Protein 4ZY9 (pdb70)

Structure (mmCIF, N/CA/C/O backbone):
data_4ZY9
#
_entry.id   4ZY9
#
_cell.length_a   28.233
_cell.length_b   65.329
_cell.length_c   69.887
_cell.angle_alpha   90.00
_cell.angle_beta   97.21
_cell.angle_gamma   90.00
#
_symmetry.space_group_name_H-M   'P 1 21 1'
#
loop_
_entity.id
_entity.type
_entity.pdbx_description
1 polymer Glucanase/chitosanase
2 water water
#
loop_
_atom_site.group_PDB
_atom_site.id
_atom_site.type_symbol
_atom_site.label_atom_id
_atom_site.label_alt_id
_atom_site.label_comp_id
_atom_site.label_asym_id
_atom_site.label_entity_id
_atom_site.label_seq_id
_atom_site.pdbx_PDB_ins_code
_atom_site.Cartn_x
_atom_site.Cartn_y
_atom_site.Cartn_z
_atom_site.occupancy
_atom_site.B_iso_or_equiv
_atom_site.auth_seq_id
_atom_site.auth_comp_id
_atom_site.auth_asym_id
_atom_site.auth_atom_id
_atom_site.pdbx_PDB_model_num
ATOM 1 N N . HIS A 1 5 ? -11.279 33.682 -13.281 1.00 22.48 -2 HIS A N 1
ATOM 2 C CA . HIS A 1 5 ? -11.648 32.457 -12.516 1.00 21.67 -2 HIS A CA 1
ATOM 3 C C . HIS A 1 5 ? -11.277 32.463 -11.021 1.00 18.85 -2 HIS A C 1
ATOM 4 O O . HIS A 1 5 ? -11.550 31.476 -10.303 1.00 20.49 -2 HIS A O 1
ATOM 11 N N . HIS A 1 6 ? -10.536 33.471 -10.606 1.00 18.60 -1 HIS A N 1
ATOM 12 C CA . HIS A 1 6 ? -10.136 33.607 -9.209 1.00 14.58 -1 HIS A CA 1
ATOM 13 C C . HIS A 1 6 ? -9.370 32.352 -8.703 1.00 11.96 -1 HIS A C 1
ATOM 14 O O . HIS A 1 6 ? -9.733 31.708 -7.731 1.00 13.14 -1 HIS A O 1
ATOM 21 N N . HIS A 1 7 ? -8.312 31.999 -9.445 1.00 10.51 0 HIS A N 1
ATOM 22 C CA . HIS A 1 7 ? -7.450 30.889 -9.062 1.00 9.24 0 HIS A CA 1
ATOM 23 C C . HIS A 1 7 ? -6.496 31.305 -7.933 1.00 7.86 0 HIS A C 1
ATOM 24 O O . HIS A 1 7 ? -6.286 32.468 -7.626 1.00 9.79 0 HIS A O 1
ATOM 31 N N . ASN A 1 8 ? -5.848 30.281 -7.392 1.00 7.51 1 ASN A N 1
ATOM 32 C CA . ASN A 1 8 ? -4.772 30.439 -6.364 1.00 6.28 1 ASN A CA 1
ATOM 33 C C . ASN A 1 8 ? -3.550 31.091 -6.952 1.00 6.48 1 ASN A C 1
ATOM 34 O O . ASN A 1 8 ? -2.750 30.442 -7.736 1.00 8.03 1 ASN A O 1
ATOM 39 N N . LEU A 1 9 ? -3.328 32.353 -6.651 1.00 6.14 2 LEU A N 1
ATOM 40 C CA . LEU A 1 9 ? -2.263 33.148 -7.254 1.00 5.91 2 LEU A CA 1
ATOM 41 C C . LEU A 1 9 ? -0.897 32.770 -6.738 1.00 5.21 2 LEU A C 1
ATOM 42 O O . LEU A 1 9 ? 0.143 33.146 -7.312 1.00 6.86 2 LEU A O 1
ATOM 47 N N . ALA A 1 10 ? -0.874 32.017 -5.643 1.00 5.04 3 ALA A N 1
ATOM 48 C CA . ALA A 1 10 ? 0.386 31.682 -4.988 1.00 5.13 3 ALA A CA 1
ATOM 49 C C . ALA A 1 10 ? 0.968 30.348 -5.387 1.00 5.13 3 ALA A C 1
ATOM 50 O O . ALA A 1 10 ? 2.055 29.976 -4.935 1.00 6.29 3 ALA A O 1
ATOM 52 N N . LEU A 1 11 ? 0.211 29.582 -6.204 1.00 6.06 4 LEU A N 1
ATOM 53 C CA . LEU A 1 11 ? 0.691 28.213 -6.527 1.00 6.96 4 LEU A CA 1
ATOM 54 C C . LEU A 1 11 ? 2.034 28.197 -7.221 1.00 6.69 4 LEU A C 1
ATOM 55 O O . LEU A 1 11 ? 2.259 28.862 -8.198 1.00 6.92 4 LEU A O 1
ATOM 60 N N . ASN A 1 12 ? 2.942 27.444 -6.687 1.00 7.52 5 ASN A N 1
ATOM 61 C CA A ASN A 1 12 ? 4.255 27.271 -7.335 0.50 8.64 5 ASN A CA 1
ATOM 62 C CA B ASN A 1 12 ? 4.306 27.231 -7.173 0.50 8.86 5 ASN A CA 1
ATOM 63 C C . ASN A 1 12 ? 5.118 28.514 -7.282 1.00 10.23 5 ASN A C 1
ATOM 64 O O . ASN A 1 12 ? 6.068 28.555 -8.034 1.00 11.96 5 ASN A O 1
ATOM 73 N N . LYS A 1 13 ? 4.766 29.545 -6.488 1.00 8.95 6 LYS A N 1
ATOM 74 C CA A LYS A 1 13 ? 5.516 30.772 -6.428 0.50 9.27 6 LYS A CA 1
ATOM 75 C CA B LYS A 1 13 ? 5.497 30.782 -6.439 0.50 8.97 6 LYS A CA 1
ATOM 76 C C . LYS A 1 13 ? 6.589 30.643 -5.362 1.00 8.93 6 LYS A C 1
ATOM 77 O O . LYS A 1 13 ? 6.556 29.773 -4.512 1.00 10.89 6 LYS A O 1
ATOM 88 N N . THR A 1 14 ? 7.599 31.515 -5.436 1.00 9.12 7 THR A N 1
ATOM 89 C CA . THR A 1 14 ? 8.753 31.423 -4.488 1.00 9.59 7 THR A CA 1
ATOM 90 C C . THR A 1 14 ? 8.322 31.941 -3.104 1.00 7.30 7 THR A C 1
ATOM 91 O O . THR A 1 14 ? 7.722 32.978 -2.974 1.00 7.48 7 THR A O 1
ATOM 95 N N . ALA A 1 15 ? 8.720 31.177 -2.141 1.00 6.75 8 ALA A N 1
ATOM 96 C CA . ALA A 1 15 ? 8.360 31.461 -0.769 1.00 6.17 8 ALA A CA 1
ATOM 97 C C . ALA A 1 15 ? 9.574 31.650 0.137 1.00 5.35 8 ALA A C 1
ATOM 98 O O . ALA A 1 15 ? 10.638 31.015 -0.154 1.00 6.83 8 ALA A O 1
ATOM 100 N N . THR A 1 16 ? 9.440 32.388 1.188 1.00 4.57 9 THR A N 1
ATOM 101 C CA . THR A 1 16 ? 10.487 32.746 2.142 1.00 4.76 9 THR A CA 1
ATOM 102 C C . THR A 1 16 ? 9.956 32.578 3.517 1.00 4.41 9 THR A C 1
ATOM 103 O O . THR A 1 16 ? 8.849 33.129 3.744 1.00 5.04 9 THR A O 1
ATOM 107 N N . ALA A 1 17 ? 10.665 32.048 4.446 1.00 4.08 10 ALA A N 1
ATOM 108 C CA . ALA A 1 17 ? 10.220 31.907 5.842 1.00 4.42 10 ALA A CA 1
ATOM 109 C C . ALA A 1 17 ? 11.216 32.384 6.810 1.00 4.18 10 ALA A C 1
ATOM 110 O O . ALA A 1 17 ? 12.463 32.426 6.482 1.00 6.21 10 ALA A O 1
ATOM 112 N N . SER A 1 18 ? 10.873 32.655 7.992 1.00 4.92 11 SER A N 1
ATOM 113 C CA . SER A 1 18 ? 11.794 33.023 9.016 1.00 5.92 11 SER A CA 1
ATOM 114 C C . SER A 1 18 ? 12.714 31.844 9.387 1.00 6.64 11 SER A C 1
ATOM 115 O O . SER A 1 18 ? 13.906 32.103 9.724 1.00 8.12 11 SER A O 1
ATOM 118 N N . SER A 1 19 ? 12.319 30.617 9.314 1.00 5.88 12 SER A N 1
ATOM 119 C CA . SER A 1 19 ? 13.141 29.456 9.626 1.00 6.06 12 SER A CA 1
ATOM 120 C C . SER A 1 19 ? 12.459 28.246 9.005 1.00 5.68 12 SER A C 1
ATOM 121 O O . SER A 1 19 ? 11.204 28.307 8.665 1.00 5.57 12 SER A O 1
ATOM 124 N N . ILE A 1 20 ? 13.175 27.135 8.942 1.00 6.24 13 ILE A N 1
ATOM 125 C CA . ILE A 1 20 ? 12.609 25.882 8.571 1.00 5.89 13 ILE A CA 1
ATOM 126 C C . ILE A 1 20 ? 13.097 24.830 9.557 1.00 7.33 13 ILE A C 1
ATOM 127 O O . ILE A 1 20 ? 14.207 24.972 10.159 1.00 8.73 13 ILE A O 1
ATOM 132 N N . GLU A 1 21 ? 12.366 23.789 9.754 1.00 7.35 14 GLU A N 1
ATOM 133 C CA . GLU A 1 21 ? 12.706 22.737 10.670 1.00 9.47 14 GLU A CA 1
ATOM 134 C C . GLU A 1 21 ? 13.926 21.991 10.157 1.00 9.64 14 GLU A C 1
ATOM 135 O O . GLU A 1 21 ? 14.779 21.593 11.051 1.00 13.63 14 GLU A O 1
ATOM 141 N N . GLY A 1 22 ? 14.052 21.785 8.877 1.00 9.45 15 GLY A N 1
ATOM 142 C CA . GLY A 1 22 ? 15.152 21.002 8.228 1.00 10.69 15 GLY A CA 1
ATOM 143 C C . GLY A 1 22 ? 14.773 20.831 6.800 1.00 10.54 15 GLY A C 1
ATOM 144 O O . GLY A 1 22 ? 13.676 21.211 6.363 1.00 8.86 15 GLY A O 1
ATOM 145 N N . ALA A 1 23 ? 15.625 20.118 6.068 1.00 9.98 16 ALA A N 1
ATOM 146 C CA . ALA A 1 23 ? 15.322 19.671 4.767 1.00 10.83 16 ALA A CA 1
ATOM 147 C C . ALA A 1 23 ? 14.053 18.882 4.676 1.00 11.01 16 ALA A C 1
ATOM 148 O O . ALA A 1 23 ? 13.815 18.000 5.473 1.00 12.00 16 ALA A O 1
ATOM 150 N N . GLY A 1 24 ? 13.265 19.226 3.715 1.00 10.17 17 GLY A N 1
ATOM 151 C CA . GLY A 1 24 ? 12.032 18.649 3.501 1.00 9.31 17 GLY A CA 1
ATOM 152 C C . GLY A 1 24 ? 10.844 19.494 4.047 1.00 9.54 17 GLY A C 1
ATOM 153 O O . GLY A 1 24 ? 9.669 19.171 3.700 1.00 11.18 17 GLY A O 1
ATOM 154 N N . PHE A 1 25 ? 11.138 20.585 4.719 1.00 8.12 18 PHE A N 1
ATOM 155 C CA . PHE A 1 25 ? 10.114 21.481 5.357 1.00 6.79 18 PHE A CA 1
ATOM 156 C C . PHE A 1 25 ? 10.296 22.886 4.900 1.00 6.19 18 PHE A C 1
ATOM 157 O O . PHE A 1 25 ? 9.921 23.837 5.616 1.00 6.07 18 PHE A O 1
ATOM 165 N N . GLU A 1 26 ? 10.823 23.040 3.707 1.00 5.93 19 GLU A N 1
ATOM 166 C CA . GLU A 1 26 ? 11.081 24.348 3.117 1.00 6.32 19 GLU A CA 1
ATOM 167 C C . GLU A 1 26 ? 9.777 25.165 2.963 1.00 5.36 19 GLU A C 1
ATOM 168 O O . GLU A 1 26 ? 8.665 24.613 2.827 1.00 5.26 19 GLU A O 1
ATOM 174 N N . ALA A 1 27 ? 9.938 26.459 2.956 1.00 5.23 20 ALA A N 1
ATOM 175 C CA . ALA A 1 27 ? 8.776 27.378 2.780 1.00 6.06 20 ALA A CA 1
ATOM 176 C C . ALA A 1 27 ? 8.001 27.041 1.522 1.00 5.84 20 ALA A C 1
ATOM 177 O O . ALA A 1 27 ? 6.764 27.085 1.543 1.00 5.66 20 ALA A O 1
ATOM 179 N N . SER A 1 28 ? 8.694 26.664 0.462 1.00 6.14 21 SER A N 1
ATOM 180 C CA . SER A 1 28 ? 8.052 26.293 -0.790 1.00 7.15 21 SER A CA 1
ATOM 181 C C . SER A 1 28 ? 6.980 25.238 -0.647 1.00 5.95 21 SER A C 1
ATOM 182 O O . SER A 1 28 ? 6.099 25.147 -1.475 1.00 6.47 21 SER A O 1
ATOM 185 N N . ARG A 1 29 ? 7.104 24.352 0.298 1.00 5.58 22 ARG A N 1
ATOM 186 C CA . ARG A 1 29 ? 6.177 23.249 0.413 1.00 5.91 22 ARG A CA 1
ATOM 187 C C . ARG A 1 29 ? 4.803 23.661 0.769 1.00 5.51 22 ARG A C 1
ATOM 188 O O . ARG A 1 29 ? 3.836 22.926 0.515 1.00 6.53 22 ARG A O 1
ATOM 196 N N . ALA A 1 30 ? 4.617 24.863 1.348 1.00 5.02 23 ALA A N 1
ATOM 197 C CA . ALA A 1 30 ? 3.223 25.369 1.578 1.00 5.13 23 ALA A CA 1
ATOM 198 C C . ALA A 1 30 ? 2.582 25.810 0.300 1.00 4.79 23 ALA A C 1
ATOM 199 O O . ALA A 1 30 ? 1.338 26.012 0.270 1.00 6.30 23 ALA A O 1
ATOM 201 N N . PHE A 1 31 ? 3.299 25.960 -0.818 1.00 5.20 24 PHE A N 1
ATOM 202 C CA . PHE A 1 31 ? 2.806 26.550 -2.065 1.00 5.56 24 PHE A CA 1
ATOM 203 C C . PHE A 1 31 ? 2.736 25.621 -3.183 1.00 5.87 24 PHE A C 1
ATOM 204 O O . PHE A 1 31 ? 2.595 26.040 -4.342 1.00 7.85 24 PHE A O 1
ATOM 212 N N . ASP A 1 32 ? 2.883 24.339 -2.931 1.00 6.44 25 ASP A N 1
ATOM 213 C CA . ASP A 1 32 ? 2.966 23.344 -4.009 1.00 7.37 25 ASP A CA 1
ATOM 214 C C . ASP A 1 32 ? 1.648 22.704 -4.395 1.00 7.10 25 ASP A C 1
ATOM 215 O O . ASP A 1 32 ? 1.622 21.842 -5.239 1.00 8.06 25 ASP A O 1
ATOM 220 N N . GLY A 1 33 ? 0.560 23.134 -3.822 1.00 6.92 26 GLY A N 1
ATOM 221 C CA . GLY A 1 33 ? -0.700 22.644 -4.229 1.00 7.36 26 GLY A CA 1
ATOM 222 C C . GLY A 1 33 ? -1.032 21.298 -3.623 1.00 7.53 26 GLY A C 1
ATOM 223 O O . GLY A 1 33 ? -2.099 20.743 -3.999 1.00 9.50 26 GLY A O 1
ATOM 224 N N . SER A 1 34 ? -0.291 20.806 -2.624 1.00 6.79 27 SER A N 1
ATOM 225 C CA . SER A 1 34 ? -0.550 19.459 -1.989 1.00 7.19 27 SER A CA 1
ATOM 226 C C . SER A 1 34 ? -0.555 19.493 -0.558 1.00 5.96 27 SER A C 1
ATOM 227 O O . SER A 1 34 ? 0.320 20.168 0.095 1.00 5.98 27 SER A O 1
ATOM 230 N N . SER A 1 35 ? -1.444 18.722 0.078 1.00 6.21 28 SER A N 1
ATOM 231 C CA . SER A 1 35 ? -1.431 18.572 1.497 1.00 6.08 28 SER A CA 1
ATOM 232 C C . SER A 1 35 ? -0.566 17.394 1.959 1.00 5.27 28 SER A C 1
ATOM 233 O O . SER A 1 35 ? -0.608 17.039 3.099 1.00 6.37 28 SER A O 1
ATOM 236 N N . THR A 1 36 ? 0.297 16.848 1.054 1.00 4.96 29 THR A N 1
ATOM 237 C CA . THR A 1 36 ? 1.217 15.809 1.417 1.00 5.61 29 THR A CA 1
ATOM 238 C C . THR A 1 36 ? 2.564 16.314 1.801 1.00 5.51 29 THR A C 1
ATOM 239 O O . THR A 1 36 ? 3.466 15.519 2.222 1.00 6.43 29 THR A O 1
ATOM 243 N N . THR A 1 37 ? 2.774 17.629 1.779 1.00 5.13 30 THR A N 1
ATOM 244 C CA . THR A 1 37 ? 4.056 18.295 2.062 1.00 4.55 30 THR A CA 1
ATOM 245 C C . THR A 1 37 ? 3.698 19.567 2.849 1.00 4.65 30 THR A C 1
ATOM 246 O O . THR A 1 37 ? 2.575 20.098 2.733 1.00 4.88 30 THR A O 1
ATOM 250 N N . ARG A 1 38 ? 4.609 20.009 3.683 1.00 4.53 31 ARG A N 1
ATOM 251 C CA . ARG A 1 38 ? 4.366 21.241 4.479 1.00 4.85 31 ARG A CA 1
ATOM 252 C C . ARG A 1 38 ? 5.649 21.990 4.745 1.00 4.72 31 ARG A C 1
ATOM 253 O O . ARG A 1 38 ? 6.734 21.384 4.840 1.00 5.21 31 ARG A O 1
ATOM 261 N N . TRP A 1 39 ? 5.511 23.311 4.844 1.00 3.97 32 TRP A N 1
ATOM 262 C CA . TRP A 1 39 ? 6.506 24.101 5.568 1.00 4.26 32 TRP A CA 1
ATOM 263 C C . TRP A 1 39 ? 6.366 23.795 7.039 1.00 4.14 32 TRP A C 1
ATOM 264 O O . TRP A 1 39 ? 5.240 23.706 7.563 1.00 3.86 32 TRP A O 1
ATOM 275 N N . ALA A 1 40 ? 7.485 23.732 7.738 1.00 4.07 33 ALA A N 1
ATOM 276 C CA . ALA A 1 40 ? 7.466 23.715 9.234 1.00 3.99 33 ALA A CA 1
ATOM 277 C C . ALA A 1 40 ? 8.632 24.611 9.652 1.00 4.71 33 ALA A C 1
ATOM 278 O O . ALA A 1 40 ? 9.761 24.460 9.096 1.00 5.63 33 ALA A O 1
ATOM 280 N N . SER A 1 41 ? 8.410 25.471 10.601 1.00 4.77 34 SER A N 1
ATOM 281 C CA . SER A 1 41 ? 9.461 26.377 11.108 1.00 5.30 34 SER A CA 1
ATOM 282 C C . SER A 1 41 ? 10.325 25.634 12.106 1.00 6.01 34 SER A C 1
ATOM 283 O O . SER A 1 41 ? 10.029 24.528 12.565 1.00 6.58 34 SER A O 1
ATOM 286 N N . ALA A 1 42 ? 11.390 26.327 12.562 1.00 6.65 35 ALA A N 1
ATOM 287 C CA . ALA A 1 42 ? 12.032 25.867 13.769 1.00 6.99 35 ALA A CA 1
ATOM 288 C C . ALA A 1 42 ? 11.088 25.813 14.896 1.00 7.42 35 ALA A C 1
ATOM 289 O O . ALA A 1 42 ? 10.141 26.611 14.927 1.00 7.16 35 ALA A O 1
ATOM 291 N N . GLU A 1 43 ? 11.294 24.946 15.872 1.00 8.50 36 GLU A N 1
ATOM 292 C CA A GLU A 1 43 ? 10.389 24.783 16.949 0.60 8.73 36 GLU A CA 1
ATOM 293 C CA B GLU A 1 43 ? 10.398 24.798 16.980 0.40 9.23 36 GLU A CA 1
ATOM 294 C C . GLU A 1 43 ? 10.807 25.582 18.191 1.00 9.25 36 GLU A C 1
ATOM 295 O O . GLU A 1 43 ? 12.029 25.835 18.421 1.00 10.95 36 GLU A O 1
ATOM 306 N N . GLY A 1 44 ? 9.859 25.876 19.029 1.00 8.73 37 GLY A N 1
ATOM 307 C CA . GLY A 1 44 ? 10.148 26.485 20.328 1.00 10.41 37 GLY A CA 1
ATOM 308 C C . GLY A 1 44 ? 10.375 27.979 20.376 1.00 8.88 37 GLY A C 1
ATOM 309 O O . GLY A 1 44 ? 10.756 28.499 21.443 1.00 10.49 37 GLY A O 1
ATOM 310 N N . VAL A 1 45 ? 10.159 28.716 19.310 1.00 7.93 38 VAL A N 1
ATOM 311 C CA . VAL A 1 45 ? 10.562 30.076 19.214 1.00 8.26 38 VAL A CA 1
ATOM 312 C C . VAL A 1 45 ? 9.538 30.893 18.479 1.00 7.44 38 VAL A C 1
ATOM 313 O O . VAL A 1 45 ? 9.081 30.560 17.354 1.00 6.82 38 VAL A O 1
ATOM 317 N N . ASP A 1 46 ? 9.099 31.984 19.124 1.00 6.79 39 ASP A N 1
ATOM 318 C CA . ASP A 1 46 ? 8.180 32.960 18.548 1.00 7.31 39 ASP A CA 1
ATOM 319 C C . ASP A 1 46 ? 8.892 34.229 18.236 1.00 7.48 39 ASP A C 1
ATOM 320 O O . ASP A 1 46 ? 9.841 34.597 19.032 1.00 8.98 39 ASP A O 1
ATOM 325 N N . PRO A 1 47 ? 8.570 34.985 17.230 1.00 6.49 40 PRO A N 1
ATOM 326 C CA . PRO A 1 47 ? 7.562 34.653 16.205 1.00 5.83 40 PRO A CA 1
ATOM 327 C C . PRO A 1 47 ? 8.153 33.816 15.112 1.00 5.67 40 PRO A C 1
ATOM 328 O O . PRO A 1 47 ? 9.358 33.544 15.052 1.00 6.35 40 PRO A O 1
ATOM 332 N N . GLN A 1 48 ? 7.339 33.353 14.192 1.00 5.30 41 GLN A N 1
ATOM 333 C CA . GLN A 1 48 ? 7.740 32.794 12.917 1.00 4.82 41 GLN A CA 1
ATOM 334 C C . GLN A 1 48 ? 6.893 33.314 11.823 1.00 4.34 41 GLN A C 1
ATOM 335 O O . GLN A 1 48 ? 5.763 33.757 12.073 1.00 5.90 41 GLN A O 1
ATOM 341 N N . TRP A 1 49 ? 7.298 33.271 10.613 1.00 3.94 42 TRP A N 1
ATOM 342 C CA . TRP A 1 49 ? 6.540 33.848 9.443 1.00 3.98 42 TRP A CA 1
ATOM 343 C C . TRP A 1 49 ? 6.875 33.153 8.191 1.00 3.61 42 TRP A C 1
ATOM 344 O O . TRP A 1 49 ? 7.986 32.553 8.059 1.00 4.19 42 TRP A O 1
ATOM 355 N N . ILE A 1 50 ? 6.004 33.277 7.196 1.00 3.70 43 ILE A N 1
ATOM 356 C CA . ILE A 1 50 ? 6.234 32.798 5.882 1.00 3.37 43 ILE A CA 1
ATOM 357 C C . ILE A 1 50 ? 5.570 33.726 4.922 1.00 3.80 43 ILE A C 1
ATOM 358 O O . ILE A 1 50 ? 4.406 34.136 5.183 1.00 4.07 43 ILE A O 1
ATOM 363 N N . TYR A 1 51 ? 6.187 34.086 3.823 1.00 4.08 44 TYR A N 1
ATOM 364 C CA . TYR A 1 51 ? 5.555 34.866 2.802 1.00 4.08 44 TYR A CA 1
ATOM 365 C C . TYR A 1 51 ? 5.793 34.284 1.445 1.00 3.78 44 TYR A C 1
ATOM 366 O O . TYR A 1 51 ? 6.742 33.473 1.222 1.00 5.16 44 TYR A O 1
ATOM 375 N N . VAL A 1 52 ? 4.946 34.626 0.486 1.00 4.51 45 VAL A N 1
ATOM 376 C CA . VAL A 1 52 ? 5.026 34.275 -0.929 1.00 4.57 45 VAL A CA 1
ATOM 377 C C . VAL A 1 52 ? 5.206 35.504 -1.752 1.00 4.53 45 VAL A C 1
ATOM 378 O O . VAL A 1 52 ? 4.609 36.525 -1.498 1.00 4.84 45 VAL A O 1
ATOM 382 N N . ASN A 1 53 ? 6.059 35.376 -2.815 1.00 4.76 46 ASN A N 1
ATOM 383 C CA . ASN A 1 53 ? 6.244 36.386 -3.854 1.00 4.75 46 ASN A CA 1
ATOM 384 C C . ASN A 1 53 ? 5.348 36.017 -4.978 1.00 6.10 46 ASN A C 1
ATOM 385 O O . ASN A 1 53 ? 5.615 34.990 -5.670 1.00 6.42 46 ASN A O 1
ATOM 390 N N . LEU A 1 54 ? 4.292 36.735 -5.199 1.00 5.97 47 LEU A N 1
ATOM 391 C CA . LEU A 1 54 ? 3.386 36.458 -6.304 1.00 6.58 47 LEU A CA 1
ATOM 392 C C . LEU A 1 54 ? 3.949 36.695 -7.705 1.00 7.63 47 LEU A C 1
ATOM 393 O O . LEU A 1 54 ? 3.313 36.327 -8.710 1.00 8.78 47 LEU A O 1
ATOM 398 N N . GLY A 1 55 ? 5.130 37.275 -7.764 1.00 7.52 48 GLY A N 1
ATOM 399 C CA . GLY A 1 55 ? 5.859 37.440 -9.057 1.00 9.02 48 GLY A CA 1
ATOM 400 C C . GLY A 1 55 ? 5.725 38.856 -9.574 1.00 11.93 48 GLY A C 1
ATOM 401 O O . GLY A 1 55 ? 6.577 39.342 -10.308 1.00 13.82 48 GLY A O 1
ATOM 402 N N . SER A 1 56 ? 4.666 39.531 -9.222 1.00 10.41 49 SER A N 1
ATOM 403 C CA . SER A 1 56 ? 4.250 40.853 -9.734 1.00 10.61 49 SER A CA 1
ATOM 404 C C . SER A 1 56 ? 3.202 41.373 -8.796 1.00 10.30 49 SER A C 1
ATOM 405 O O . SER A 1 56 ? 2.697 40.557 -7.940 1.00 10.14 49 SER A O 1
ATOM 408 N N . SER A 1 57 ? 2.884 42.632 -8.915 1.00 8.84 50 SER A N 1
ATOM 409 C CA . SER A 1 57 ? 1.748 43.182 -8.163 1.00 9.37 50 SER A CA 1
ATOM 410 C C . SER A 1 57 ? 0.421 42.569 -8.593 1.00 9.85 50 SER A C 1
ATOM 411 O O . SER A 1 57 ? 0.080 42.653 -9.793 1.00 11.25 50 SER A O 1
ATOM 414 N N . GLN A 1 58 ? -0.408 42.076 -7.658 1.00 7.97 51 GLN A N 1
ATOM 415 C CA A GLN A 1 58 ? -1.661 41.378 -7.964 0.38 8.02 51 GLN A CA 1
ATOM 416 C CA C GLN A 1 58 ? -1.670 41.487 -8.029 0.62 9.24 51 GLN A CA 1
ATOM 417 C C . GLN A 1 58 ? -2.749 41.937 -7.067 1.00 7.61 51 GLN A C 1
ATOM 418 O O . GLN A 1 58 ? -2.455 42.283 -5.963 1.00 6.65 51 GLN A O 1
ATOM 429 N N . THR A 1 59 ? -4.022 41.893 -7.511 1.00 7.60 52 THR A N 1
ATOM 430 C CA . THR A 1 59 ? -5.105 42.124 -6.658 1.00 8.04 52 THR A CA 1
ATOM 431 C C . THR A 1 59 ? -5.288 40.910 -5.757 1.00 7.03 52 THR A C 1
ATOM 432 O O . THR A 1 59 ? -5.394 39.805 -6.309 1.00 8.33 52 THR A O 1
ATOM 436 N N . VAL A 1 60 ? -5.403 41.109 -4.504 1.00 6.26 53 VAL A N 1
ATOM 437 C CA A VAL A 1 60 ? -5.629 40.039 -3.568 0.70 6.27 53 VAL A CA 1
ATOM 438 C CA B VAL A 1 60 ? -5.500 40.087 -3.457 0.30 5.77 53 VAL A CA 1
ATOM 439 C C . VAL A 1 60 ? -6.707 40.421 -2.576 1.00 5.71 53 VAL A C 1
ATOM 440 O O . VAL A 1 60 ? -6.801 41.599 -2.077 1.00 7.15 53 VAL A O 1
ATOM 447 N N . ASN A 1 61 ? -7.618 39.459 -2.250 1.00 5.65 54 ASN A N 1
ATOM 448 C CA . ASN A 1 61 ? -8.639 39.682 -1.273 1.00 6.12 54 ASN A CA 1
ATOM 449 C C . ASN A 1 61 ? -8.879 38.528 -0.356 1.00 5.24 54 ASN A C 1
ATOM 450 O O . ASN A 1 61 ? -9.808 38.559 0.470 1.00 6.35 54 ASN A O 1
ATOM 455 N N . ARG A 1 62 ? -8.114 37.412 -0.458 1.00 5.14 55 ARG A N 1
ATOM 456 C CA . ARG A 1 62 ? -8.444 36.222 0.323 1.00 4.68 55 ARG A CA 1
ATOM 457 C C . ARG A 1 62 ? -7.186 35.368 0.529 1.00 4.61 55 ARG A C 1
ATOM 458 O O . ARG A 1 62 ? -6.384 35.242 -0.416 1.00 4.40 55 ARG A O 1
ATOM 466 N N . VAL A 1 63 ? -7.059 34.794 1.702 1.00 4.53 56 VAL A N 1
ATOM 467 C CA A VAL A 1 63 ? -5.992 33.831 1.972 0.80 5.31 56 VAL A CA 1
ATOM 468 C CA B VAL A 1 63 ? -6.006 33.839 1.899 0.20 4.89 56 VAL A CA 1
ATOM 469 C C . VAL A 1 63 ? -6.602 32.637 2.630 1.00 5.20 56 VAL A C 1
ATOM 470 O O . VAL A 1 63 ? -7.459 32.753 3.552 1.00 6.16 56 VAL A O 1
ATOM 477 N N . LYS A 1 64 ? -6.232 31.441 2.161 1.00 4.79 57 LYS A N 1
ATOM 478 C CA . LYS A 1 64 ? -6.619 30.181 2.817 1.00 5.02 57 LYS A CA 1
ATOM 479 C C . LYS A 1 64 ? -5.392 29.476 3.362 1.00 4.77 57 LYS A C 1
ATOM 480 O O . LYS A 1 64 ? -4.381 29.248 2.631 1.00 6.64 57 LYS A O 1
ATOM 486 N N . LEU A 1 65 ? -5.422 29.120 4.610 1.00 4.88 58 LEU A N 1
ATOM 487 C CA . LEU A 1 65 ? -4.371 28.368 5.324 1.00 5.13 58 LEU A CA 1
ATOM 488 C C . LEU A 1 65 ? -4.832 26.980 5.685 1.00 4.89 58 LEU A C 1
ATOM 489 O O . LEU A 1 65 ? -5.960 26.850 6.301 1.00 7.16 58 LEU A O 1
ATOM 494 N N . ASN A 1 66 ? -4.094 25.954 5.368 1.00 5.60 59 ASN A N 1
ATOM 495 C CA A ASN A 1 66 ? -4.364 24.611 5.836 0.50 4.95 59 ASN A CA 1
ATOM 496 C CA B ASN A 1 66 ? -4.360 24.615 5.797 0.50 5.57 59 ASN A CA 1
ATOM 497 C C . ASN A 1 66 ? -3.271 24.208 6.787 1.00 4.97 59 ASN A C 1
ATOM 498 O O . ASN A 1 66 ? -2.144 23.875 6.361 1.00 4.81 59 ASN A O 1
ATOM 507 N N . TRP A 1 67 ? -3.526 24.380 8.065 1.00 5.18 60 TRP A N 1
ATOM 508 C CA . TRP A 1 67 ? -2.561 24.089 9.109 1.00 5.39 60 TRP A CA 1
ATOM 509 C C . TRP A 1 67 ? -2.279 22.686 9.385 1.00 5.37 60 TRP A C 1
ATOM 510 O O . TRP A 1 67 ? -3.232 21.857 9.383 1.00 6.62 60 TRP A O 1
ATOM 521 N N . GLU 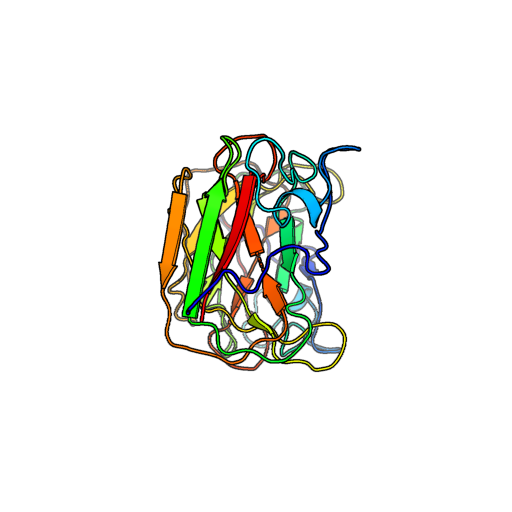A 1 68 ? -1.036 22.337 9.688 1.00 5.56 61 GLU A N 1
ATOM 522 C CA . GLU A 1 68 ? -0.754 21.113 10.343 1.00 5.64 61 GLU A CA 1
ATOM 523 C C . GLU A 1 68 ? -1.094 21.276 11.865 1.00 5.95 61 GLU A C 1
ATOM 524 O O . GLU A 1 68 ? -1.481 22.314 12.294 1.00 5.49 61 GLU A O 1
ATOM 530 N N . ALA A 1 69 ? -0.875 20.193 12.620 1.00 6.38 62 ALA A N 1
ATOM 531 C CA . ALA A 1 69 ? -1.200 20.239 14.048 1.00 6.17 62 ALA A CA 1
ATOM 532 C C . ALA A 1 69 ? -0.567 21.455 14.685 1.00 6.40 62 ALA A C 1
ATOM 533 O O . ALA A 1 69 ? -1.070 21.986 15.666 1.00 6.49 62 ALA A O 1
ATOM 535 N N . ALA A 1 70 ? 0.637 21.828 14.269 1.00 5.46 63 ALA A N 1
ATOM 536 C CA . ALA A 1 70 ? 1.380 22.924 14.886 1.00 5.72 63 ALA A CA 1
ATOM 537 C C . ALA A 1 70 ? 0.882 24.255 14.350 1.00 5.04 63 ALA A C 1
ATOM 538 O O . ALA A 1 70 ? 1.561 24.906 13.432 1.00 5.52 63 ALA A O 1
ATOM 540 N N . TYR A 1 71 ? -0.308 24.657 14.770 1.00 6.00 64 TYR A N 1
ATOM 541 C CA . TYR A 1 71 ? -0.918 25.865 14.259 1.00 5.90 64 TYR A CA 1
ATOM 542 C C . TYR A 1 71 ? -0.585 27.142 15.083 1.00 5.33 64 TYR A C 1
ATOM 543 O O . TYR A 1 71 ? -0.115 27.029 16.233 1.00 6.02 64 TYR A O 1
ATOM 552 N N . ALA A 1 72 ? -0.891 28.319 14.511 1.00 4.38 65 ALA A N 1
ATOM 553 C CA . ALA A 1 72 ? -0.718 29.562 15.253 1.00 5.08 65 ALA A CA 1
ATOM 554 C C . ALA A 1 72 ? -2.044 29.961 15.845 1.00 5.45 65 ALA A C 1
ATOM 555 O O . ALA A 1 72 ? -3.053 29.961 15.132 1.00 5.94 65 ALA A O 1
ATOM 557 N N . SER A 1 73 ? -2.095 30.236 17.147 1.00 5.50 66 SER A N 1
ATOM 558 C CA . SER A 1 73 ? -3.261 30.812 17.750 1.00 6.75 66 SER A CA 1
ATOM 559 C C . SER A 1 73 ? -3.263 32.329 17.683 1.00 6.05 66 SER A C 1
ATOM 560 O O . SER A 1 73 ? -4.362 32.892 17.703 1.00 7.49 66 SER A O 1
ATOM 563 N N . SER A 1 74 ? -2.082 32.974 17.612 1.00 5.06 67 SER A N 1
ATOM 564 C CA . SER A 1 74 ? -2.042 34.357 17.297 1.00 5.36 67 SER A CA 1
ATOM 565 C C . SER A 1 74 ? -1.306 34.544 16.009 1.00 4.86 67 SER A C 1
ATOM 566 O O . SER A 1 74 ? -0.128 34.097 16.007 1.00 4.98 67 SER A O 1
ATOM 569 N N . TYR A 1 75 ? -1.878 35.142 15.017 1.00 4.39 68 TYR A N 1
ATOM 570 C CA . TYR A 1 75 ? -1.164 35.484 13.747 1.00 4.38 68 TYR A CA 1
ATOM 571 C C . TYR A 1 75 ? -1.839 36.573 13.089 1.00 4.00 68 TYR A C 1
ATOM 572 O O . TYR A 1 75 ? -3.044 36.915 13.379 1.00 4.93 68 TYR A O 1
ATOM 581 N N . THR A 1 76 ? -1.141 37.184 12.155 1.00 4.25 69 THR A N 1
ATOM 582 C CA A THR A 1 76 ? -1.707 38.149 11.213 0.80 4.34 69 THR A CA 1
ATOM 583 C CA B THR A 1 76 ? -1.688 38.178 11.268 0.20 4.36 69 THR A CA 1
ATOM 584 C C . THR A 1 76 ? -1.482 37.688 9.805 1.00 4.03 69 THR A C 1
ATOM 585 O O . THR A 1 76 ? -0.541 36.876 9.517 1.00 4.48 69 THR A O 1
ATOM 592 N N . ILE A 1 77 ? -2.293 38.189 8.927 1.00 4.11 70 ILE A N 1
ATOM 593 C CA A ILE A 1 77 ? -2.067 38.161 7.474 0.80 4.73 70 ILE A CA 1
ATOM 594 C CA B ILE A 1 77 ? -2.048 38.123 7.491 0.20 4.38 70 ILE A CA 1
ATOM 595 C C . ILE A 1 77 ? -1.666 39.533 7.055 1.00 4.35 70 ILE A C 1
ATOM 596 O O . ILE A 1 77 ? -2.370 40.509 7.406 1.00 5.36 70 ILE A O 1
ATOM 605 N N . GLN A 1 78 ? -0.576 39.658 6.329 1.00 4.26 71 GLN A N 1
ATOM 606 C CA . GLN A 1 78 ? -0.043 40.967 5.927 1.00 4.55 71 GLN A CA 1
ATOM 607 C C . GLN A 1 78 ? 0.279 40.996 4.483 1.00 4.78 71 GLN A C 1
ATOM 608 O O . GLN A 1 78 ? 0.580 39.938 3.873 1.00 5.41 71 GLN A O 1
ATOM 614 N N . VAL A 1 79 ? 0.233 42.160 3.845 1.00 4.26 72 VAL A N 1
ATOM 615 C CA . VAL A 1 79 ? 0.540 42.302 2.439 1.00 4.52 72 VAL A CA 1
ATOM 616 C C . VAL A 1 79 ? 1.574 43.418 2.284 1.00 4.18 72 VAL A C 1
ATOM 617 O O . VAL A 1 79 ? 1.554 44.411 3.020 1.00 4.99 72 VAL A O 1
ATOM 621 N N . SER A 1 80 ? 2.307 43.288 1.199 1.00 4.62 73 SER A N 1
ATOM 622 C CA A SER A 1 80 ? 3.283 44.344 0.796 0.70 4.78 73 SER A CA 1
ATOM 623 C CA B SER A 1 80 ? 3.336 44.283 0.727 0.30 5.18 73 SER A CA 1
ATOM 624 C C . SER A 1 80 ? 3.265 44.477 -0.729 1.00 4.66 73 SER A C 1
ATOM 625 O O . SER A 1 80 ? 3.225 43.485 -1.453 1.00 5.41 73 SER A O 1
ATOM 630 N N . ASN A 1 81 ? 3.286 45.765 -1.199 1.00 4.46 74 ASN A N 1
ATOM 631 C CA . ASN A 1 81 ? 3.466 46.044 -2.588 1.00 5.06 74 ASN A CA 1
ATOM 632 C C . ASN A 1 81 ? 4.836 46.696 -2.837 1.00 5.33 74 ASN A C 1
ATOM 633 O O . ASN A 1 81 ? 5.017 47.341 -3.896 1.00 6.53 74 ASN A O 1
ATOM 638 N N . ASP A 1 82 ? 5.824 46.427 -2.004 1.00 6.06 75 ASP A N 1
ATOM 639 C CA . ASP A 1 82 ? 7.216 46.782 -2.348 1.00 6.75 75 ASP A CA 1
ATOM 640 C C . ASP A 1 82 ? 7.623 45.915 -3.530 1.00 7.72 75 ASP A C 1
ATOM 641 O O . ASP A 1 82 ? 7.168 44.830 -3.765 1.00 8.09 75 ASP A O 1
ATOM 646 N N . SER A 1 83 ? 8.539 46.474 -4.347 1.00 8.06 76 SER A N 1
ATOM 647 C CA . SER A 1 83 ? 9.071 45.701 -5.456 1.00 11.19 76 SER A CA 1
ATOM 648 C C . SER A 1 83 ? 10.240 44.769 -5.072 1.00 10.99 76 SER A C 1
ATOM 649 O O . SER A 1 83 ? 10.320 43.626 -5.566 1.00 13.27 76 SER A O 1
ATOM 652 N N . GLY A 1 84 ? 11.123 45.275 -4.214 1.00 9.44 77 GLY A N 1
ATOM 653 C CA . GLY A 1 84 ? 12.204 44.494 -3.715 1.00 9.31 77 GLY A CA 1
ATOM 654 C C . GLY A 1 84 ? 11.902 43.685 -2.488 1.00 8.42 77 GLY A C 1
ATOM 655 O O . GLY A 1 84 ? 10.747 43.281 -2.303 1.00 9.65 77 GLY A O 1
ATOM 656 N N . THR A 1 85 ? 12.850 43.370 -1.649 1.00 8.60 78 THR A N 1
ATOM 657 C CA . THR A 1 85 ? 12.592 42.604 -0.430 1.00 8.57 78 THR A CA 1
ATOM 658 C C . THR A 1 85 ? 11.528 43.339 0.391 1.00 8.76 78 THR A C 1
ATOM 659 O O . THR A 1 85 ? 11.683 44.511 0.655 1.00 8.67 78 THR A O 1
ATOM 663 N N . PRO A 1 86 ? 10.463 42.670 0.832 1.00 7.29 79 PRO A N 1
ATOM 664 C CA . PRO A 1 86 ? 9.401 43.464 1.473 1.00 6.96 79 PRO A CA 1
ATOM 665 C C . PRO A 1 86 ? 9.714 43.868 2.869 1.00 8.10 79 PRO A C 1
ATOM 666 O O . PRO A 1 86 ? 10.098 43.027 3.692 1.00 11.50 79 PRO A O 1
ATOM 670 N N . THR A 1 87 ? 9.561 45.153 3.134 1.00 8.37 80 THR A N 1
ATOM 671 C CA . THR A 1 87 ? 9.766 45.742 4.443 1.00 9.92 80 THR A CA 1
ATOM 672 C C . THR A 1 87 ? 8.526 46.568 4.915 1.00 8.39 80 THR A C 1
ATOM 673 O O . THR A 1 87 ? 8.371 46.791 6.156 1.00 10.87 80 THR A O 1
ATOM 677 N N . ASN A 1 88 ? 7.698 47.004 3.976 1.00 8.71 81 ASN A N 1
ATOM 678 C CA . ASN A 1 88 ? 6.511 47.781 4.315 1.00 8.76 81 ASN A CA 1
ATOM 679 C C . ASN A 1 88 ? 5.311 46.824 4.155 1.00 7.93 81 ASN A C 1
ATOM 680 O O . ASN A 1 88 ? 4.967 46.427 3.051 1.00 8.86 81 ASN A O 1
ATOM 685 N N . TRP A 1 89 ? 4.730 46.516 5.301 1.00 8.38 82 TRP A N 1
ATOM 686 C CA . TRP A 1 89 ? 3.668 45.499 5.472 1.00 6.63 82 TRP A CA 1
ATOM 687 C C . TRP A 1 89 ? 2.431 46.188 6.036 1.00 7.08 82 TRP A C 1
ATOM 688 O O . TRP A 1 89 ? 2.537 47.041 6.939 1.00 9.23 82 TRP A O 1
ATOM 699 N N . THR A 1 90 ? 1.255 45.862 5.498 1.00 6.07 83 THR A N 1
ATOM 700 C CA . THR A 1 90 ? -0.031 46.244 6.065 1.00 7.07 83 THR A CA 1
ATOM 701 C C . THR A 1 90 ? -0.748 44.995 6.511 1.00 6.13 83 THR A C 1
ATOM 702 O O . THR A 1 90 ? -0.923 44.021 5.726 1.00 5.81 83 THR A O 1
ATOM 706 N N . THR A 1 91 ? -1.170 44.968 7.778 1.00 5.80 84 THR A N 1
ATOM 707 C CA . THR A 1 91 ? -1.999 43.910 8.281 1.00 6.33 84 THR A CA 1
ATOM 708 C C . THR A 1 91 ? -3.393 43.955 7.783 1.00 5.76 84 THR A C 1
ATOM 709 O O . THR A 1 91 ? -3.996 45.056 7.823 1.00 8.59 84 THR A O 1
ATOM 713 N N . VAL A 1 92 ? -3.889 42.882 7.253 1.00 5.36 85 VAL A N 1
ATOM 714 C CA . VAL A 1 92 ? -5.303 42.767 6.782 1.00 6.14 85 VAL A CA 1
ATOM 715 C C . VAL A 1 92 ? -6.139 41.883 7.626 1.00 6.27 85 VAL A C 1
ATOM 716 O O . VAL A 1 92 ? -7.404 41.941 7.442 1.00 7.90 85 VAL A O 1
ATOM 720 N N . TYR A 1 93 ? -5.560 41.146 8.540 1.00 5.72 86 TYR A N 1
ATOM 721 C CA . TYR A 1 93 ? -6.320 40.256 9.368 1.00 5.42 86 TYR A CA 1
ATOM 722 C C . TYR A 1 93 ? -5.512 39.990 10.637 1.00 5.65 86 TYR A C 1
ATOM 723 O O . TYR A 1 93 ? -4.247 39.756 10.456 1.00 5.52 86 TYR A O 1
ATOM 732 N N . THR A 1 94 ? -6.067 39.994 11.794 1.00 6.10 87 THR A N 1
ATOM 733 C CA . THR A 1 94 ? -5.465 39.647 13.012 1.00 6.00 87 THR A CA 1
ATOM 734 C C . THR A 1 94 ? -6.294 38.646 13.832 1.00 5.75 87 THR A C 1
ATOM 735 O O . THR A 1 94 ? -7.567 38.895 13.949 1.00 5.99 87 THR A O 1
ATOM 739 N N . THR A 1 95 ? -5.756 37.601 14.439 1.00 5.80 88 THR A N 1
ATOM 740 C CA . THR A 1 95 ? -6.478 36.830 15.420 1.00 6.40 88 THR A CA 1
ATOM 741 C C . THR A 1 95 ? -5.589 36.535 16.549 1.00 5.39 88 THR A C 1
ATOM 742 O O . THR A 1 95 ? -4.340 36.459 16.430 1.00 5.44 88 THR A O 1
ATOM 746 N N . THR A 1 96 ? -6.180 36.355 17.751 1.00 6.49 89 THR A N 1
ATOM 747 C CA . THR A 1 96 ? -5.540 35.766 18.877 1.00 7.78 89 THR A CA 1
ATOM 748 C C . THR A 1 96 ? -6.226 34.508 19.351 1.00 7.28 89 THR A C 1
ATOM 749 O O . THR A 1 96 ? -5.870 33.981 20.385 1.00 8.43 89 THR A O 1
ATOM 753 N N . THR A 1 97 ? -7.143 34.008 18.565 1.00 7.42 90 THR A N 1
ATOM 754 C CA . THR A 1 97 ? -7.954 32.833 18.891 1.00 7.93 90 THR A CA 1
ATOM 755 C C . THR A 1 97 ? -7.943 31.843 17.786 1.00 7.50 90 THR A C 1
ATOM 756 O O . THR A 1 97 ? -8.925 31.094 17.520 1.00 9.10 90 THR A O 1
ATOM 760 N N . GLY A 1 98 ? -6.822 31.730 17.037 1.00 7.08 91 GLY A N 1
ATOM 761 C CA . GLY A 1 98 ? -6.758 30.769 15.939 1.00 6.44 91 GLY A CA 1
ATOM 762 C C . GLY A 1 98 ? -6.919 29.366 16.543 1.00 7.49 91 GLY A C 1
ATOM 763 O O . GLY A 1 98 ? -6.430 29.108 17.616 1.00 8.65 91 GLY A O 1
ATOM 764 N N . ASP A 1 99 ? -7.480 28.509 15.715 1.00 7.60 92 ASP A N 1
ATOM 765 C CA . ASP A 1 99 ? -7.857 27.184 16.116 1.00 8.52 92 ASP A CA 1
ATOM 766 C C . ASP A 1 99 ? -7.322 26.128 15.190 1.00 8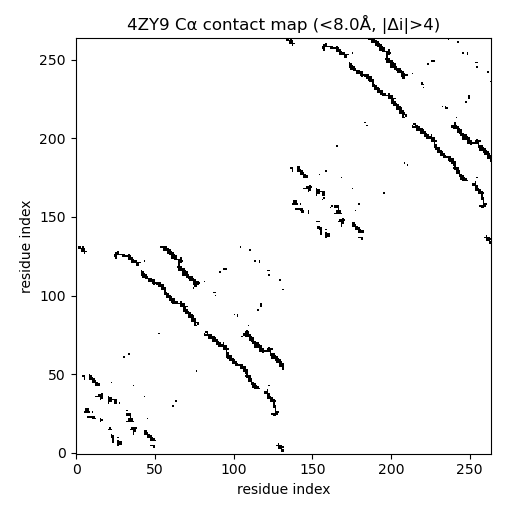.72 92 ASP A C 1
ATOM 767 O O . ASP A 1 99 ? -7.685 24.973 15.319 1.00 8.62 92 ASP A O 1
ATOM 772 N N . GLY A 1 100 ? -6.431 26.429 14.250 1.00 7.25 93 GLY A N 1
ATOM 773 C CA . GLY A 1 100 ? -5.853 25.479 13.371 1.00 7.78 93 GLY A CA 1
ATOM 774 C C . GLY A 1 100 ? -6.808 24.976 12.298 1.00 7.94 93 GLY A C 1
ATOM 775 O O . GLY A 1 100 ? -7.797 25.613 11.970 1.00 9.03 93 GLY A O 1
ATOM 776 N N . GLY A 1 101 ? -6.489 23.826 11.807 1.00 7.17 94 GLY A N 1
ATOM 777 C CA . GLY A 1 101 ? -7.251 23.271 10.711 1.00 8.01 94 GLY A CA 1
ATOM 778 C C . GLY A 1 101 ? -7.228 24.114 9.501 1.00 7.94 94 GLY A C 1
ATOM 779 O O . GLY A 1 101 ? -6.175 24.632 9.114 1.00 9.62 94 GLY A O 1
ATOM 780 N N . ILE A 1 102 ? -8.383 24.360 8.875 1.00 7.26 95 ILE A N 1
ATOM 781 C CA . ILE A 1 102 ? -8.442 25.343 7.766 1.00 6.79 95 ILE A CA 1
ATOM 782 C C . ILE A 1 102 ? -8.831 26.664 8.313 1.00 6.40 95 ILE A C 1
ATOM 783 O O . ILE A 1 102 ? -9.803 26.719 9.207 1.00 7.61 95 ILE A O 1
ATOM 788 N N . ASP A 1 103 ? -8.136 27.727 7.927 1.00 6.08 96 ASP A N 1
ATOM 789 C CA . ASP A 1 103 ? -8.493 29.117 8.181 1.00 6.36 96 ASP A CA 1
ATOM 790 C C . ASP A 1 103 ? -8.697 29.723 6.856 1.00 6.22 96 ASP A C 1
ATOM 791 O O . ASP A 1 103 ? -7.843 29.543 5.971 1.00 9.34 96 ASP A O 1
ATOM 796 N N . ASP A 1 104 ? -9.756 30.412 6.564 1.00 6.49 97 ASP A N 1
ATOM 797 C CA . ASP A 1 104 ? -10.005 30.999 5.223 1.00 6.37 97 ASP A CA 1
ATOM 798 C C . ASP A 1 104 ? -10.500 32.410 5.461 1.00 6.86 97 ASP A C 1
ATOM 799 O O . ASP A 1 104 ? -11.582 32.537 6.167 1.00 8.11 97 ASP A O 1
ATOM 804 N N . ILE A 1 105 ? -9.802 33.415 5.014 1.00 6.40 98 ILE A N 1
ATOM 805 C CA . ILE A 1 105 ? -9.991 34.800 5.365 1.00 7.37 98 ILE A CA 1
ATOM 806 C C . ILE A 1 105 ? -10.128 35.644 4.170 1.00 5.88 98 ILE A C 1
ATOM 807 O O . ILE A 1 105 ? -9.308 35.590 3.276 1.00 6.10 98 ILE A O 1
ATOM 812 N N . THR A 1 106 ? -11.210 36.457 4.118 1.00 6.96 99 THR A N 1
ATOM 813 C CA . THR A 1 106 ? -11.454 37.408 3.052 1.00 7.19 99 THR A CA 1
ATOM 814 C C . THR A 1 106 ? -11.350 38.871 3.598 1.00 7.47 99 THR A C 1
ATOM 815 O O . THR A 1 106 ? -11.789 39.086 4.756 1.00 8.85 99 THR A O 1
ATOM 819 N N . PHE A 1 107 ? -10.786 39.733 2.845 1.00 8.23 100 PHE A N 1
ATOM 820 C CA . PHE A 1 107 ? -10.542 41.126 3.247 1.00 7.19 100 PHE A CA 1
ATOM 821 C C . PHE A 1 107 ? -10.802 42.048 2.078 1.00 7.09 100 PHE A C 1
ATOM 822 O O . PHE A 1 107 ? -10.932 41.615 0.957 1.00 7.33 100 PHE A O 1
ATOM 830 N N . THR A 1 108 ? -10.889 43.337 2.329 1.00 7.66 101 THR A N 1
ATOM 831 C CA . THR A 1 108 ? -11.072 44.282 1.250 1.00 8.63 101 THR A CA 1
ATOM 832 C C . THR A 1 108 ? -9.891 44.252 0.317 1.00 7.12 101 THR A C 1
ATOM 833 O O . THR A 1 108 ? -8.689 44.156 0.794 1.00 7.70 101 THR A O 1
ATOM 837 N N . ALA A 1 109 ? -10.086 44.355 -0.941 1.00 7.72 102 ALA A N 1
ATOM 838 C CA . ALA A 1 109 ? -9.025 44.064 -1.878 1.00 7.89 102 ALA A CA 1
ATOM 839 C C . ALA A 1 109 ? -7.835 45.024 -1.782 1.00 7.16 102 ALA A C 1
ATOM 840 O O . ALA A 1 109 ? -7.941 46.268 -1.504 1.00 8.57 102 ALA A O 1
ATOM 842 N N . ARG A 1 110 ? -6.664 44.472 -1.941 1.00 6.66 103 ARG A N 1
ATOM 843 C CA A ARG A 1 110 ? -5.367 45.210 -1.924 0.80 7.47 103 ARG A CA 1
ATOM 844 C CA B ARG A 1 110 ? -5.322 45.070 -1.815 0.20 5.54 103 ARG A CA 1
ATOM 845 C C . ARG A 1 110 ? -4.577 44.808 -3.105 1.00 6.45 103 ARG A C 1
ATOM 846 O O . ARG A 1 110 ? -4.821 43.758 -3.738 1.00 7.98 103 ARG A O 1
ATOM 861 N N . THR A 1 111 ? -3.586 45.613 -3.483 1.00 6.30 104 THR A N 1
ATOM 862 C CA A THR A 1 111 ? -2.601 45.210 -4.477 0.80 6.39 104 THR A CA 1
ATOM 863 C CA B THR A 1 111 ? -2.597 45.227 -4.449 0.20 5.37 104 THR A CA 1
ATOM 864 C C . THR A 1 111 ? -1.340 44.795 -3.692 1.00 5.20 104 THR A C 1
ATOM 865 O O . THR A 1 111 ? -0.866 45.519 -2.816 1.00 5.81 104 THR A O 1
ATOM 872 N N . ALA A 1 112 ? -0.881 43.587 -3.971 1.00 5.24 105 ALA A N 1
ATOM 873 C CA . ALA A 1 112 ? 0.311 43.047 -3.260 1.00 5.77 105 ALA A CA 1
ATOM 874 C C . ALA A 1 112 ? 1.152 42.234 -4.186 1.00 5.08 105 ALA A C 1
ATOM 875 O O . ALA A 1 112 ? 0.660 41.554 -5.070 1.00 5.48 105 ALA A O 1
ATOM 877 N N . LYS A 1 113 ? 2.448 42.344 -3.972 1.00 4.88 106 LYS A N 1
ATOM 878 C CA . LYS A 1 113 ? 3.418 41.422 -4.538 1.00 4.90 106 LYS A CA 1
ATOM 879 C C . LYS A 1 113 ? 3.737 40.332 -3.534 1.00 4.37 106 LYS A C 1
ATOM 880 O O . LYS A 1 113 ? 4.099 39.193 -3.945 1.00 5.42 106 LYS A O 1
ATOM 886 N N . TYR A 1 114 ? 3.668 40.599 -2.262 1.00 4.22 107 TYR A N 1
ATOM 887 C CA . TYR A 1 114 ? 3.989 39.642 -1.212 1.00 4.02 107 TYR A CA 1
ATOM 888 C C . TYR A 1 114 ? 2.885 39.483 -0.206 1.00 4.10 107 TYR A C 1
ATOM 889 O O . TYR A 1 114 ? 2.274 40.507 0.169 1.00 4.66 107 TYR A O 1
ATOM 898 N N . VAL A 1 115 ? 2.636 38.264 0.247 1.00 3.64 108 VAL A N 1
ATOM 899 C CA . VAL A 1 115 ? 1.571 38.011 1.212 1.00 3.51 108 VAL A CA 1
ATOM 900 C C . VAL A 1 115 ? 2.185 37.153 2.329 1.00 3.59 108 VAL A C 1
ATOM 901 O O . VAL A 1 115 ? 2.835 36.122 1.986 1.00 4.05 108 VAL A O 1
ATOM 905 N N . ARG A 1 116 ? 2.066 37.564 3.564 1.00 3.78 109 ARG A N 1
ATOM 906 C CA . ARG A 1 116 ? 2.717 36.960 4.686 1.00 3.53 109 ARG A CA 1
ATOM 907 C C . ARG A 1 116 ? 1.744 36.473 5.738 1.00 3.77 109 ARG A C 1
ATOM 908 O O . ARG A 1 116 ? 0.786 37.189 6.055 1.00 4.66 109 ARG A O 1
ATOM 924 N N . HIS A 1 118 ? 2.276 35.996 9.576 1.00 3.54 111 HIS A N 1
ATOM 925 C CA . HIS A 1 118 ? 3.196 36.286 10.666 1.00 3.77 111 HIS A CA 1
ATOM 926 C C . HIS A 1 118 ? 2.587 35.789 11.967 1.00 3.63 111 HIS A C 1
ATOM 927 O O . HIS A 1 118 ? 1.521 36.250 12.343 1.00 4.31 111 HIS A O 1
ATOM 934 N N . GLY A 1 119 ? 3.209 34.878 12.604 1.00 3.65 112 GLY A N 1
ATOM 935 C CA . GLY A 1 119 ? 2.683 34.233 13.742 1.00 4.14 112 GLY A CA 1
ATOM 936 C C . GLY A 1 119 ? 3.419 34.565 14.998 1.00 5.05 112 GLY A C 1
ATOM 937 O O . GLY A 1 119 ? 4.684 34.534 15.039 1.00 5.21 112 GLY A O 1
ATOM 938 N N . THR A 1 120 ? 2.727 34.847 16.102 1.00 4.72 113 THR A N 1
ATOM 939 C CA . THR A 1 120 ? 3.322 35.216 17.371 1.00 5.06 113 THR A CA 1
ATOM 940 C C . THR A 1 120 ? 3.044 34.319 18.532 1.00 4.96 113 THR A C 1
ATOM 941 O O . THR A 1 120 ? 3.817 34.362 19.534 1.00 6.30 113 THR A O 1
ATOM 945 N N . VAL A 1 121 ? 1.985 33.538 18.516 1.00 4.87 114 VAL A N 1
ATOM 946 C CA . VAL A 1 121 ? 1.663 32.605 19.581 1.00 5.30 114 VAL A CA 1
ATOM 947 C C . VAL A 1 121 ? 1.292 31.250 18.909 1.00 6.21 114 VAL A C 1
ATOM 948 O O . VAL A 1 121 ? 0.437 31.226 17.991 1.00 5.43 114 VAL A O 1
ATOM 952 N N . ARG A 1 122 ? 1.904 30.180 19.366 1.00 6.14 115 ARG A N 1
ATOM 953 C CA . ARG A 1 122 ? 1.614 28.877 18.947 1.00 6.38 115 ARG A CA 1
ATOM 954 C C . ARG A 1 122 ? 0.532 28.187 19.744 1.00 6.92 115 ARG A C 1
ATOM 955 O O . ARG A 1 122 ? 0.390 28.374 20.960 1.00 8.32 115 ARG A O 1
ATOM 963 N N . GLY A 1 123 ? -0.230 27.361 19.051 1.00 7.41 116 GLY A N 1
ATOM 964 C CA . GLY A 1 123 ? -1.231 26.517 19.695 1.00 7.61 116 GLY A CA 1
ATOM 965 C C . GLY A 1 123 ? -0.656 25.272 20.319 1.00 8.25 116 GLY A C 1
ATOM 966 O O . GLY A 1 123 ? -1.497 24.514 21.054 1.00 10.35 116 GLY A O 1
ATOM 967 N N . THR A 1 124 ? 0.572 24.931 20.047 1.00 7.82 117 THR A N 1
ATOM 968 C CA . THR A 1 124 ? 1.259 23.740 20.549 1.00 9.05 117 THR A CA 1
ATOM 969 C C . THR A 1 124 ? 2.620 24.186 21.051 1.00 7.92 117 THR A C 1
ATOM 970 O O . THR A 1 124 ? 3.078 25.247 20.817 1.00 7.28 117 THR A O 1
ATOM 974 N N . PRO A 1 125 ? 3.383 23.233 21.684 1.00 9.66 118 PRO A N 1
ATOM 975 C CA . PRO A 1 125 ? 4.767 23.567 22.090 1.00 9.62 118 PRO A CA 1
ATOM 976 C C . PRO A 1 125 ? 5.777 23.377 21.049 1.00 11.00 118 PRO A C 1
ATOM 977 O O . PRO A 1 125 ? 7.008 23.393 21.305 1.00 10.47 118 PRO A O 1
ATOM 981 N N . TYR A 1 126 ? 5.358 23.195 19.778 1.00 9.71 119 TYR A N 1
ATOM 982 C CA . TYR A 1 126 ? 6.299 22.820 18.708 1.00 8.51 119 TYR A CA 1
ATOM 983 C C . TYR A 1 126 ? 6.628 24.082 17.925 1.00 7.47 119 TYR A C 1
ATOM 984 O O . TYR A 1 126 ? 7.076 25.059 18.537 1.00 7.74 119 TYR A O 1
ATOM 993 N N . GLY A 1 127 ? 6.480 24.066 16.573 1.00 6.93 120 GLY A N 1
ATOM 994 C CA . GLY A 1 127 ? 6.728 25.252 15.773 1.00 6.20 120 GLY A CA 1
ATOM 995 C C . GLY A 1 127 ? 5.379 25.760 15.147 1.00 5.53 120 GLY A C 1
ATOM 996 O O . GLY A 1 127 ? 4.314 25.658 15.768 1.00 6.92 120 GLY A O 1
ATOM 997 N N . TYR A 1 128 ? 5.520 26.219 13.912 1.00 4.67 121 TYR A N 1
ATOM 998 C CA . TYR A 1 128 ? 4.455 26.676 13.062 1.00 4.22 121 TYR A CA 1
ATOM 999 C C . TYR A 1 128 ? 4.519 25.861 11.785 1.00 4.49 121 TYR A C 1
ATOM 1000 O O . TYR A 1 128 ? 5.647 25.763 11.224 1.00 4.90 121 TYR A O 1
ATOM 1009 N N . SER A 1 129 ? 3.411 25.290 11.314 1.00 4.42 122 SER A N 1
ATOM 1010 C CA . SER A 1 129 ? 3.507 24.462 10.098 1.00 4.58 122 SER A CA 1
ATOM 1011 C C . SER A 1 129 ? 2.221 24.478 9.284 1.00 4.29 122 SER A C 1
ATOM 1012 O O . SER A 1 129 ? 1.118 24.409 9.819 1.00 4.49 122 SER A O 1
ATOM 1015 N N . LEU A 1 130 ? 2.404 24.678 7.970 1.00 3.48 123 LEU A N 1
ATOM 1016 C CA . LEU A 1 130 ? 1.358 24.831 6.983 1.00 3.91 123 LEU A CA 1
ATOM 1017 C C . LEU A 1 130 ? 1.513 23.811 5.880 1.00 3.91 123 LEU A C 1
ATOM 1018 O O . LEU A 1 130 ? 2.559 23.833 5.197 1.00 3.99 123 LEU A O 1
ATOM 1023 N N . TRP A 1 131 ? 0.478 22.989 5.622 1.00 3.80 124 TRP A N 1
ATOM 1024 C CA . TRP A 1 131 ? 0.394 22.212 4.432 1.00 3.94 124 TRP A CA 1
ATOM 1025 C C . TRP A 1 131 ? 0.281 23.044 3.192 1.00 3.96 124 TRP A C 1
ATOM 1026 O O . TRP A 1 131 ? 0.879 22.735 2.149 1.00 4.81 124 TRP A O 1
ATOM 1037 N N . GLU A 1 132 ? -0.628 24.027 3.268 1.00 3.77 125 GLU A N 1
ATOM 1038 C CA . GLU A 1 132 ? -0.997 24.776 2.145 1.00 4.30 125 GLU A CA 1
ATOM 1039 C C . GLU A 1 132 ? -1.280 26.251 2.547 1.00 4.00 125 GLU A C 1
ATOM 1040 O O . GLU A 1 132 ? -1.864 26.503 3.603 1.00 4.56 125 GLU A O 1
ATOM 1046 N N . PHE A 1 133 ? -0.891 27.193 1.699 1.00 3.95 126 PHE A N 1
ATOM 1047 C CA . PHE A 1 133 ? -1.180 28.640 1.853 1.00 4.08 126 PHE A CA 1
ATOM 1048 C C . PHE A 1 133 ? -1.546 29.122 0.468 1.00 3.97 126 PHE A C 1
ATOM 1049 O O . PHE A 1 133 ? -0.683 29.057 -0.434 1.00 4.62 126 PHE A O 1
ATOM 1057 N N . GLU A 1 134 ? -2.804 29.488 0.320 1.00 4.43 127 GLU A N 1
ATOM 1058 C CA . GLU A 1 134 ? -3.350 29.919 -1.002 1.00 4.01 127 GLU A CA 1
ATOM 1059 C C . GLU A 1 134 ? -3.700 31.376 -0.909 1.00 4.34 127 GLU A C 1
ATOM 1060 O O . GLU A 1 134 ? -4.125 31.824 0.133 1.00 4.36 127 GLU A O 1
ATOM 1066 N N . VAL A 1 135 ? -3.654 32.047 -2.033 1.00 3.89 128 VAL A N 1
ATOM 1067 C CA . VAL A 1 135 ? -3.962 33.460 -2.154 1.00 4.21 128 VAL A CA 1
ATOM 1068 C C . VAL A 1 135 ? -4.863 33.692 -3.338 1.00 4.44 128 VAL A C 1
ATOM 1069 O O . VAL A 1 135 ? -4.628 33.188 -4.429 1.00 4.54 128 VAL A O 1
ATOM 1073 N N . TYR A 1 136 ? -5.944 34.436 -3.143 1.00 4.48 129 TYR A N 1
ATOM 1074 C CA . TYR A 1 136 ? -6.918 34.703 -4.179 1.00 5.07 129 TYR A CA 1
ATOM 1075 C C . TYR A 1 136 ? -7.206 36.175 -4.309 1.00 5.22 129 TYR A C 1
ATOM 1076 O O . TYR A 1 136 ? -6.985 36.941 -3.368 1.00 6.11 129 TYR A O 1
ATOM 1085 N N A GLY A 1 137 ? -7.761 36.591 -5.449 0.60 6.53 130 GLY A N 1
ATOM 1086 N N B GLY A 1 137 ? -7.682 36.533 -5.507 0.40 5.96 130 GLY A N 1
ATOM 1087 C CA A GLY A 1 137 ? -8.166 37.975 -5.675 0.60 7.53 130 GLY A CA 1
ATOM 1088 C CA B GLY A 1 137 ? -8.063 37.866 -5.874 0.40 6.25 130 GLY A CA 1
ATOM 1089 C C A GLY A 1 137 ? -9.517 38.077 -6.345 0.60 7.38 130 GLY A C 1
ATOM 1090 C C B GLY A 1 137 ? -9.083 37.763 -6.957 0.40 6.41 130 GLY A C 1
ATOM 1091 O O A GLY A 1 137 ? -9.911 39.186 -6.814 0.60 11.75 130 GLY A O 1
ATOM 1092 O O B GLY A 1 137 ? -9.967 36.927 -6.908 0.40 5.97 130 GLY A O 1
ATOM 1093 N N . HIS B 1 5 ? 7.009 46.364 51.903 1.00 26.90 -2 HIS B N 1
ATOM 1094 C CA . HIS B 1 5 ? 6.415 47.664 51.462 1.00 21.56 -2 HIS B CA 1
ATOM 1095 C C . HIS B 1 5 ? 5.923 47.679 50.001 1.00 22.28 -2 HIS B C 1
ATOM 1096 O O . HIS B 1 5 ? 5.277 48.628 49.600 1.00 20.84 -2 HIS B O 1
ATOM 1103 N N . HIS B 1 6 ? 6.263 46.689 49.175 1.00 21.66 -1 HIS B N 1
ATOM 1104 C CA . HIS B 1 6 ? 5.722 46.698 47.797 1.00 19.34 -1 HIS B CA 1
ATOM 1105 C C . HIS B 1 6 ? 6.111 47.957 46.963 1.00 16.45 -1 HIS B C 1
ATOM 1106 O O .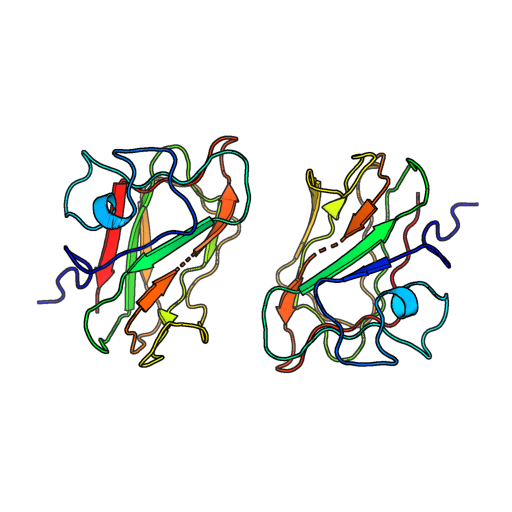 HIS B 1 6 ? 5.338 48.606 46.271 1.00 17.65 -1 HIS B O 1
ATOM 1113 N N . HIS B 1 7 ? 7.396 48.242 46.950 1.00 13.96 0 HIS B N 1
ATOM 1114 C CA . HIS B 1 7 ? 7.950 49.374 46.203 1.00 11.42 0 HIS B CA 1
ATOM 1115 C C . HIS B 1 7 ? 8.247 48.902 44.775 1.00 12.58 0 HIS B C 1
ATOM 1116 O O . HIS B 1 7 ? 8.269 47.701 44.440 1.00 13.18 0 HIS B O 1
ATOM 1123 N N . ASN B 1 8 ? 8.628 49.901 43.976 1.00 12.76 1 ASN B N 1
ATOM 1124 C CA . ASN B 1 8 ? 8.913 49.742 42.537 1.00 10.02 1 ASN B CA 1
ATOM 1125 C C . ASN B 1 8 ? 10.243 49.018 42.449 1.00 11.85 1 ASN B C 1
ATOM 1126 O O . ASN B 1 8 ? 11.371 49.585 42.675 1.00 12.74 1 ASN B O 1
ATOM 1131 N N . LEU B 1 9 ? 10.244 47.769 42.041 1.00 11.69 2 LEU B N 1
ATOM 1132 C CA . LEU B 1 9 ? 11.408 46.956 42.038 1.00 10.72 2 LEU B CA 1
ATOM 1133 C C . LEU B 1 9 ? 12.287 47.375 40.905 1.00 10.76 2 LEU B C 1
ATOM 1134 O O . LEU B 1 9 ? 13.419 46.950 40.760 1.00 11.25 2 LEU B O 1
ATOM 1139 N N . ALA B 1 10 ? 11.739 48.213 39.973 1.00 10.16 3 ALA B N 1
ATOM 1140 C CA . ALA B 1 10 ? 12.495 48.476 38.748 1.00 10.22 3 ALA B CA 1
ATOM 1141 C C . ALA B 1 10 ? 13.349 49.754 38.776 1.00 12.85 3 ALA B C 1
ATOM 1142 O O . ALA B 1 10 ? 14.158 49.982 37.883 1.00 13.06 3 ALA B O 1
ATOM 1144 N N . LEU B 1 11 ? 13.220 50.517 39.842 1.00 13.19 4 LEU B N 1
ATOM 1145 C CA . LEU B 1 11 ? 13.915 51.826 39.861 1.00 15.77 4 LEU B CA 1
ATOM 1146 C C . LEU B 1 11 ? 15.456 51.700 39.750 1.00 16.63 4 LEU B C 1
ATOM 1147 O O . LEU B 1 11 ? 16.124 50.941 40.445 1.00 19.00 4 LEU B O 1
ATOM 1152 N N . ASN B 1 12 ? 15.991 52.396 38.780 1.00 16.45 5 ASN B N 1
ATOM 1153 C CA . ASN B 1 12 ? 17.412 52.501 38.618 1.00 16.13 5 ASN B CA 1
ATOM 1154 C C . ASN B 1 12 ? 18.137 51.167 38.234 1.00 18.35 5 ASN B C 1
ATOM 1155 O O . ASN B 1 12 ? 19.352 51.074 38.354 1.00 21.88 5 ASN B O 1
ATOM 1160 N N . LYS B 1 13 ? 17.401 50.142 37.748 1.00 13.64 6 LYS B N 1
ATOM 1161 C CA . LYS B 1 13 ? 17.966 48.887 37.418 1.00 15.81 6 LYS B CA 1
ATOM 1162 C C . LYS B 1 13 ? 18.467 48.990 35.935 1.00 14.69 6 LYS B C 1
ATOM 1163 O O . LYS B 1 13 ? 17.809 49.657 35.086 1.00 17.55 6 LYS B O 1
ATOM 1169 N N . THR B 1 14 ? 19.387 48.120 35.579 1.00 16.52 7 THR B N 1
ATOM 1170 C CA . THR B 1 14 ? 19.895 48.031 34.193 1.00 17.01 7 THR B CA 1
ATOM 1171 C C . THR B 1 14 ? 18.742 47.701 33.191 1.00 14.08 7 THR B C 1
ATOM 1172 O O . THR B 1 14 ? 18.028 46.721 33.384 1.00 16.04 7 THR B O 1
ATOM 1176 N N . ALA B 1 15 ? 18.593 48.586 32.192 1.00 13.34 8 ALA B N 1
ATOM 1177 C CA . ALA B 1 15 ? 17.451 48.514 31.233 1.00 12.39 8 ALA B CA 1
ATOM 1178 C C . ALA B 1 15 ? 18.059 48.542 29.869 1.00 10.68 8 ALA B C 1
ATOM 1179 O O . ALA B 1 15 ? 19.083 49.310 29.677 1.00 11.50 8 ALA B O 1
ATOM 1181 N N . THR B 1 16 ? 17.420 47.897 28.915 1.00 10.19 9 THR B N 1
ATOM 1182 C CA . THR B 1 16 ? 17.854 48.049 27.535 1.00 11.68 9 THR B CA 1
ATOM 1183 C C . THR B 1 16 ? 16.627 47.877 26.622 1.00 9.13 9 THR B C 1
ATOM 1184 O O . THR B 1 16 ? 15.556 47.324 27.003 1.00 10.80 9 THR B O 1
ATOM 1188 N N . ALA B 1 17 ? 16.795 48.342 25.393 1.00 7.21 10 ALA B N 1
ATOM 1189 C CA . ALA B 1 17 ? 15.670 48.419 24.452 1.00 6.93 10 ALA B CA 1
ATOM 1190 C C . ALA B 1 17 ? 16.102 47.948 23.113 1.00 6.23 10 ALA B C 1
ATOM 1191 O O . ALA B 1 17 ? 17.344 47.962 22.747 1.00 8.28 10 ALA B O 1
ATOM 1193 N N . SER B 1 18 ? 15.180 47.602 22.262 1.00 6.48 11 SER B N 1
ATOM 1194 C CA . SER B 1 18 ? 15.482 47.242 20.900 1.00 6.76 11 SER B CA 1
ATOM 1195 C C . SER B 1 18 ? 16.127 48.414 20.117 1.00 7.29 11 SER B C 1
ATOM 1196 O O . SER B 1 18 ? 16.953 48.107 19.212 1.00 9.54 11 SER B O 1
ATOM 1199 N N . SER B 1 19 ? 15.703 49.624 20.306 1.00 7.06 12 SER B N 1
ATOM 1200 C CA . SER B 1 19 ? 16.231 50.832 19.685 1.00 7.83 12 SER B CA 1
ATOM 1201 C C . SER B 1 19 ? 15.901 51.992 20.585 1.00 9.14 12 SER B C 1
ATOM 1202 O O . SER B 1 19 ? 15.056 51.967 21.461 1.00 8.31 12 SER B O 1
ATOM 1205 N N . ILE B 1 20 ? 16.477 53.157 20.221 1.00 10.37 13 ILE B N 1
ATOM 1206 C CA . ILE B 1 20 ? 16.116 54.464 20.797 1.00 11.56 13 ILE B CA 1
ATOM 1207 C C . ILE B 1 20 ? 16.026 55.528 19.682 1.00 10.56 13 ILE B C 1
ATOM 1208 O O . ILE B 1 20 ? 16.664 55.379 18.613 1.00 13.35 13 ILE B O 1
ATOM 1213 N N . GLU B 1 21 ? 15.236 56.558 19.906 1.00 11.76 14 GLU B N 1
ATOM 1214 C CA . GLU B 1 21 ? 15.009 57.669 18.925 1.00 13.05 14 GLU B CA 1
ATOM 1215 C C . GLU B 1 21 ? 16.323 58.425 18.701 1.00 16.26 14 GLU B C 1
ATOM 1216 O O . GLU B 1 21 ? 16.622 58.805 17.575 1.00 15.97 14 GLU B O 1
ATOM 1222 N N . GLY B 1 22 ? 17.101 58.588 19.759 1.00 13.77 15 GLY B N 1
ATOM 1223 C CA . GLY B 1 22 ? 18.357 59.383 19.750 1.00 16.98 15 GLY B CA 1
ATOM 1224 C C . GLY B 1 22 ? 18.830 59.566 21.173 1.00 16.33 15 GLY B C 1
ATOM 1225 O O . GLY B 1 22 ? 18.139 59.154 22.122 1.00 14.58 15 GLY B O 1
ATOM 1226 N N . ALA B 1 23 ? 19.979 60.262 21.355 1.00 16.14 16 ALA B N 1
ATOM 1227 C CA . ALA B 1 23 ? 20.434 60.647 22.657 1.00 15.92 16 ALA B CA 1
ATOM 1228 C C . ALA B 1 23 ? 19.399 61.425 23.432 1.00 15.29 16 ALA B C 1
ATOM 1229 O O . ALA B 1 23 ? 18.615 62.237 22.968 1.00 16.72 16 ALA B O 1
ATOM 1231 N N . GLY B 1 24 ? 19.286 61.035 24.692 1.00 15.21 17 GLY B N 1
ATOM 1232 C CA . GLY B 1 24 ? 18.344 61.565 25.572 1.00 14.56 17 GLY B CA 1
ATOM 1233 C C . GLY B 1 24 ? 17.052 60.770 25.663 1.00 16.07 17 GLY B C 1
ATOM 1234 O O . GLY B 1 24 ? 16.195 61.074 26.444 1.00 16.00 17 GLY B O 1
ATOM 1235 N N . PHE B 1 25 ? 16.965 59.683 24.875 1.00 12.89 18 PHE B N 1
ATOM 1236 C CA . PHE B 1 25 ? 15.758 58.792 24.871 1.00 11.90 18 PHE B CA 1
ATOM 1237 C C . PHE B 1 25 ? 16.118 57.375 25.249 1.00 11.48 18 PHE B C 1
ATOM 1238 O O . PHE B 1 25 ? 15.373 56.393 24.781 1.00 12.02 18 PHE B O 1
ATOM 1246 N N . GLU B 1 26 ? 17.192 57.177 26.014 1.00 12.25 19 GLU B N 1
ATOM 1247 C CA . GLU B 1 26 ? 17.667 55.867 26.397 1.00 11.54 19 GLU B CA 1
ATOM 1248 C C . GLU B 1 26 ? 16.677 55.103 27.269 1.00 9.10 19 GLU B C 1
ATOM 1249 O O . GLU B 1 26 ? 15.803 55.621 27.874 1.00 9.98 19 GLU B O 1
ATOM 1255 N N . ALA B 1 27 ? 16.851 53.786 27.150 1.00 10.32 20 ALA B N 1
ATOM 1256 C CA . ALA B 1 27 ? 16.026 52.821 27.907 1.00 10.78 20 ALA B CA 1
ATOM 1257 C C . ALA B 1 27 ? 15.938 53.135 29.415 1.00 11.27 20 ALA B C 1
ATOM 1258 O O . ALA B 1 27 ? 14.943 53.134 29.935 1.00 11.13 20 ALA B O 1
ATOM 1260 N N . SER B 1 28 ? 17.085 53.594 29.960 1.00 12.47 21 SER B N 1
ATOM 1261 C CA . SER B 1 28 ? 17.158 54.020 31.410 1.00 12.98 21 SER B CA 1
ATOM 1262 C C . SER B 1 28 ? 16.209 55.086 31.813 1.00 14.01 21 SER B C 1
ATOM 1263 O O . SER B 1 28 ? 15.788 55.144 32.932 1.00 13.98 21 SER B O 1
ATOM 1266 N N . ARG B 1 29 ? 15.739 55.900 30.905 1.00 11.62 22 ARG B N 1
ATOM 1267 C CA . ARG B 1 29 ? 14.918 56.986 31.196 1.00 13.97 22 ARG B CA 1
ATOM 1268 C C . ARG B 1 29 ? 13.542 56.525 31.560 1.00 13.24 22 ARG B C 1
ATOM 1269 O O . ARG B 1 29 ? 12.838 57.241 32.229 1.00 12.35 22 ARG B O 1
ATOM 1277 N N . ALA B 1 30 ? 13.126 55.272 31.171 1.00 11.20 23 ALA B N 1
ATOM 1278 C CA . ALA B 1 30 ? 11.820 54.832 31.637 1.00 10.70 23 ALA B CA 1
ATOM 1279 C C . ALA B 1 30 ? 11.951 54.368 33.125 1.00 9.85 23 ALA B C 1
ATOM 1280 O O . ALA B 1 30 ? 10.867 54.175 33.744 1.00 10.25 23 ALA B O 1
ATOM 1282 N N . PHE B 1 31 ? 13.175 54.141 33.598 1.00 11.64 24 PHE B N 1
ATOM 1283 C CA . PHE B 1 31 ? 13.456 53.516 34.948 1.00 13.00 24 PHE B CA 1
ATOM 1284 C C . PHE B 1 31 ? 14.091 54.463 35.921 1.00 14.18 24 PHE B C 1
ATOM 1285 O O . PHE B 1 31 ? 14.574 53.982 37.011 1.00 13.98 24 PHE B O 1
ATOM 1293 N N . ASP B 1 32 ? 13.896 55.759 35.706 1.00 16.28 25 ASP B N 1
ATOM 1294 C CA A ASP B 1 32 ? 14.634 56.637 36.586 0.50 14.19 25 ASP B CA 1
ATOM 1295 C CA B ASP B 1 32 ? 14.516 56.836 36.461 0.50 15.73 25 ASP B CA 1
ATOM 1296 C C . ASP B 1 32 ? 13.749 57.432 37.536 1.00 16.88 25 ASP B C 1
ATOM 1297 O O . ASP B 1 32 ? 14.350 58.239 38.273 1.00 16.53 25 ASP B O 1
ATOM 1306 N N . GLY B 1 33 ? 12.463 57.102 37.671 1.00 14.19 26 GLY B N 1
ATOM 1307 C CA . GLY B 1 33 ? 11.606 57.582 38.690 1.00 20.72 26 GLY B CA 1
ATOM 1308 C C . GLY B 1 33 ? 10.956 58.870 38.309 1.00 19.63 26 GLY B C 1
ATOM 1309 O O . GLY B 1 33 ? 10.157 59.436 39.063 1.00 23.64 26 GLY B O 1
ATOM 1310 N N . SER B 1 34 ? 11.264 59.347 37.106 1.00 17.53 27 SER B N 1
ATOM 1311 C CA . SER B 1 34 ? 10.718 60.641 36.756 1.00 18.76 27 SER B CA 1
ATOM 1312 C C . SER B 1 34 ? 10.089 60.579 35.405 1.00 15.82 27 SER B C 1
ATOM 1313 O O . SER B 1 34 ? 10.570 59.937 34.468 1.00 16.84 27 SER B O 1
ATOM 1316 N N . SER B 1 35 ? 8.967 61.199 35.299 1.00 11.95 28 SER B N 1
ATOM 1317 C CA . SER B 1 35 ? 8.317 61.485 33.968 1.00 12.21 28 SER B CA 1
ATOM 1318 C C . SER B 1 35 ? 8.565 62.775 33.212 1.00 13.28 28 SER B C 1
ATOM 1319 O O . SER B 1 35 ? 7.724 63.244 32.301 1.00 15.04 28 SER B O 1
ATOM 1322 N N . THR B 1 36 ? 9.730 63.309 33.558 1.00 14.15 29 THR B N 1
ATOM 1323 C CA . THR B 1 36 ? 10.193 64.445 32.778 1.00 13.36 29 THR B CA 1
ATOM 1324 C C . THR B 1 36 ? 11.201 63.936 31.847 1.00 15.15 29 THR B C 1
ATOM 1325 O O . THR B 1 36 ? 11.869 64.701 31.105 1.00 14.11 29 THR B O 1
ATOM 1329 N N . THR B 1 37 ? 11.308 62.599 31.766 1.00 15.22 30 THR B N 1
ATOM 1330 C CA . THR B 1 37 ? 12.199 61.920 30.860 1.00 14.50 30 THR B CA 1
ATOM 1331 C C . THR B 1 37 ? 11.523 60.630 30.363 1.00 12.79 30 THR B C 1
ATOM 1332 O O . THR B 1 37 ? 10.706 60.096 31.015 1.00 13.22 30 THR B O 1
ATOM 1336 N N . ARG B 1 38 ? 11.818 60.236 29.126 1.00 10.82 31 ARG B N 1
ATOM 1337 C CA . ARG B 1 38 ? 11.250 59.019 28.529 1.00 11.11 31 ARG B CA 1
ATOM 1338 C C . ARG B 1 38 ? 12.172 58.281 27.716 1.00 9.98 31 ARG B C 1
ATOM 1339 O O . ARG B 1 38 ? 13.057 58.793 27.105 1.00 9.87 31 ARG B O 1
ATOM 1347 N N . TRP B 1 39 ? 11.947 56.941 27.691 1.00 8.85 32 TRP B N 1
ATOM 1348 C CA . TRP B 1 39 ? 12.460 56.159 26.574 1.00 8.79 32 TRP B CA 1
ATOM 1349 C C . TRP B 1 39 ? 11.485 56.392 25.357 1.00 6.49 32 TRP B C 1
ATOM 1350 O O . TRP B 1 39 ? 10.376 56.561 25.466 1.00 7.77 32 TRP B O 1
ATOM 1361 N N . ALA B 1 40 ? 12.179 56.537 24.211 1.00 8.59 33 ALA B N 1
ATOM 1362 C CA . ALA B 1 40 ? 11.473 56.524 22.903 1.00 8.05 33 ALA B CA 1
ATOM 1363 C C . ALA B 1 40 ? 12.274 55.631 21.976 1.00 7.61 33 ALA B C 1
ATOM 1364 O O . ALA B 1 40 ? 13.409 55.744 21.910 1.00 8.78 33 ALA B O 1
ATOM 1366 N N . SER B 1 41 ? 11.603 54.672 21.339 1.00 7.48 34 SER B N 1
ATOM 1367 C CA . SER B 1 41 ? 12.265 53.849 20.301 1.00 6.97 34 SER B CA 1
ATOM 1368 C C . SER B 1 41 ? 12.522 54.630 19.011 1.00 7.81 34 SER B C 1
ATOM 1369 O O . SER B 1 41 ? 12.033 55.744 18.767 1.00 8.46 34 SER B O 1
ATOM 1372 N N . ALA B 1 42 ? 13.184 53.975 18.095 1.00 8.02 35 ALA B N 1
ATOM 1373 C CA . ALA B 1 42 ? 13.168 54.437 16.653 1.00 8.97 35 ALA B CA 1
ATOM 1374 C C . ALA B 1 42 ? 11.775 54.402 16.185 1.00 8.50 35 ALA B C 1
ATOM 1375 O O . ALA B 1 42 ? 10.909 53.660 16.664 1.00 8.54 35 ALA B O 1
ATOM 1377 N N . GLU B 1 43 ? 11.471 55.328 15.220 1.00 9.22 36 GLU B N 1
ATOM 1378 C CA . GLU B 1 43 ? 10.170 55.512 14.715 1.00 9.77 36 GLU B CA 1
ATOM 1379 C C . GLU B 1 43 ? 9.863 54.692 13.485 1.00 9.55 36 GLU B C 1
ATOM 1380 O O . GLU B 1 43 ? 10.769 54.376 12.722 1.00 10.71 36 GLU B O 1
ATOM 1386 N N . GLY B 1 44 ? 8.612 54.420 13.271 1.00 8.05 37 GLY B N 1
ATOM 1387 C CA . GLY B 1 44 ? 8.155 53.742 12.040 1.00 9.53 37 GLY B CA 1
ATOM 1388 C C . GLY B 1 44 ? 8.466 52.294 11.821 1.00 9.24 37 GLY B C 1
ATOM 1389 O O . GLY B 1 44 ? 8.359 51.815 10.691 1.00 10.53 37 GLY B O 1
ATOM 1390 N N . VAL B 1 45 ? 8.824 51.544 12.886 1.00 8.35 38 VAL B N 1
ATOM 1391 C CA . VAL B 1 45 ? 9.299 50.134 12.793 1.00 8.17 38 VAL B CA 1
ATOM 1392 C C . VAL B 1 45 ? 8.760 49.313 13.920 1.00 7.58 38 VAL B C 1
ATOM 1393 O O . VAL B 1 45 ? 8.866 49.687 15.128 1.00 7.28 38 VAL B O 1
ATOM 1397 N N . ASP B 1 46 ? 8.041 48.225 13.549 1.00 6.71 39 ASP B N 1
ATOM 1398 C CA . ASP B 1 46 ? 7.538 47.227 14.520 1.00 6.57 39 ASP B CA 1
ATOM 1399 C C . ASP B 1 46 ? 8.320 45.961 14.425 1.00 7.19 39 ASP B C 1
ATOM 1400 O O . ASP B 1 46 ? 8.766 45.639 13.276 1.00 8.54 39 ASP B O 1
ATOM 1405 N N . PRO B 1 47 ? 8.485 45.230 15.446 1.00 6.24 40 PRO B N 1
ATOM 1406 C CA . PRO B 1 47 ? 8.104 45.526 16.862 1.00 5.96 40 PRO B CA 1
ATOM 1407 C C . PRO B 1 47 ? 9.175 46.392 17.494 1.00 5.11 40 PRO B C 1
ATOM 1408 O O . PRO B 1 47 ? 10.243 46.617 16.960 1.00 6.18 40 PRO B O 1
ATOM 1412 N N . GLN B 1 48 ? 8.967 46.806 18.754 1.00 4.65 41 GLN B N 1
ATOM 1413 C CA . GLN B 1 48 ? 10.030 47.412 19.575 1.00 4.35 41 GLN B CA 1
ATOM 1414 C C . GLN B 1 48 ? 9.788 46.865 20.987 1.00 4.63 41 GLN B C 1
ATOM 1415 O O . GLN B 1 48 ? 8.664 46.449 21.324 1.00 6.41 41 GLN B O 1
ATOM 1421 N N . TRP B 1 49 ? 10.780 46.910 21.804 1.00 4.42 42 TRP B N 1
ATOM 1422 C CA . TRP B 1 49 ? 10.698 46.358 23.170 1.00 4.90 42 TRP B CA 1
ATOM 1423 C C . TRP B 1 49 ? 11.659 47.063 24.087 1.00 4.39 42 TRP B C 1
ATOM 1424 O O . TRP B 1 49 ? 12.630 47.660 23.687 1.00 5.28 42 TRP B O 1
ATOM 1435 N N . ILE B 1 50 ? 11.382 46.955 25.401 1.00 4.94 43 ILE B N 1
ATOM 1436 C CA . ILE B 1 50 ? 12.213 47.466 26.443 1.00 5.59 43 ILE B CA 1
ATOM 1437 C C . ILE B 1 50 ? 12.108 46.534 27.636 1.00 5.67 43 ILE B C 1
ATOM 1438 O O . ILE B 1 50 ? 10.999 46.070 27.959 1.00 4.99 43 ILE B O 1
ATOM 1443 N N . TYR B 1 51 ? 13.228 46.194 28.229 1.00 6.27 44 TYR B N 1
ATOM 1444 C CA . TYR B 1 51 ? 13.193 45.347 29.456 1.00 7.51 44 TYR B CA 1
ATOM 1445 C C . TYR B 1 51 ? 14.121 45.857 30.508 1.00 8.28 44 TYR B C 1
ATOM 1446 O O . TYR B 1 51 ? 15.058 46.652 30.231 1.00 9.70 44 TYR B O 1
ATOM 1455 N N . VAL B 1 52 ? 13.794 45.491 31.753 1.00 9.58 45 VAL B N 1
ATOM 1456 C CA . VAL B 1 52 ? 14.539 45.878 32.951 1.00 9.37 45 VAL B CA 1
ATOM 1457 C C . VAL B 1 52 ? 15.004 44.612 33.625 1.00 10.16 45 VAL B C 1
ATOM 1458 O O . VAL B 1 52 ? 14.349 43.598 33.654 1.00 10.03 45 VAL B O 1
ATOM 1462 N N . ASN B 1 53 ? 16.313 44.665 34.054 1.00 10.51 46 ASN B N 1
ATOM 1463 C CA A ASN B 1 53 ? 16.916 43.607 34.887 0.50 12.13 46 ASN B CA 1
ATOM 1464 C CA B ASN B 1 53 ? 16.969 43.700 34.879 0.50 12.34 46 ASN B CA 1
ATOM 1465 C C . ASN B 1 53 ? 16.723 44.025 36.346 1.00 12.18 46 ASN B C 1
ATOM 1466 O O . ASN B 1 53 ? 17.233 45.052 36.843 1.00 14.98 46 ASN B O 1
ATOM 1475 N N . LEU B 1 54 ? 15.892 43.234 37.040 1.00 12.28 47 LEU B N 1
ATOM 1476 C CA . LEU B 1 54 ? 15.563 43.492 38.500 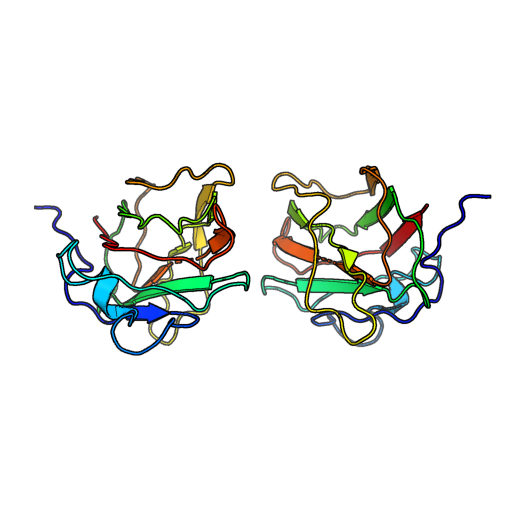1.00 13.10 47 LEU B CA 1
ATOM 1477 C C . LEU B 1 54 ? 16.787 43.369 39.476 1.00 18.96 47 LEU B C 1
ATOM 1478 O O . LEU B 1 54 ? 16.747 43.825 40.597 1.00 17.47 47 LEU B O 1
ATOM 1483 N N . GLY B 1 55 ? 17.893 42.852 38.962 1.00 19.11 48 GLY B N 1
ATOM 1484 C CA . GLY B 1 55 ? 19.093 42.482 39.778 1.00 20.80 48 GLY B CA 1
ATOM 1485 C C . GLY B 1 55 ? 19.152 41.037 40.211 1.00 25.73 48 GLY B C 1
ATOM 1486 O O . GLY B 1 55 ? 20.256 40.451 40.368 1.00 28.52 48 GLY B O 1
ATOM 1487 N N . SER B 1 56 ? 17.993 40.436 40.419 1.00 25.43 49 SER B N 1
ATOM 1488 C CA . SER B 1 56 ? 17.863 39.133 41.060 1.00 25.98 49 SER B CA 1
ATOM 1489 C C . SER B 1 56 ? 16.455 38.620 40.808 1.00 25.25 49 SER B C 1
ATOM 1490 O O . SER B 1 56 ? 15.589 39.421 40.338 1.00 22.54 49 SER B O 1
ATOM 1493 N N . SER B 1 57 ? 16.193 37.322 41.016 1.00 23.52 50 SER B N 1
ATOM 1494 C CA . SER B 1 57 ? 14.852 36.792 40.977 1.00 23.95 50 SER B CA 1
ATOM 1495 C C . SER B 1 57 ? 13.882 37.380 42.021 1.00 22.47 50 SER B C 1
ATOM 1496 O O . SER B 1 57 ? 14.101 37.220 43.210 1.00 18.84 50 SER B O 1
ATOM 1499 N N . GLN B 1 58 ? 12.806 38.040 41.567 1.00 17.11 51 GLN B N 1
ATOM 1500 C CA . GLN B 1 58 ? 11.837 38.678 42.478 1.00 16.77 51 GLN B CA 1
ATOM 1501 C C . GLN B 1 58 ? 10.486 38.205 42.146 1.00 14.33 51 GLN B C 1
ATOM 1502 O O . GLN B 1 58 ? 10.181 37.906 41.035 1.00 12.76 51 GLN B O 1
ATOM 1508 N N . THR B 1 59 ? 9.593 38.290 43.146 1.00 11.48 52 THR B N 1
ATOM 1509 C CA . THR B 1 59 ? 8.223 38.110 42.986 1.00 12.33 52 THR B CA 1
ATOM 1510 C C . THR B 1 59 ? 7.690 39.348 42.284 1.00 11.28 52 THR B C 1
ATOM 1511 O O . THR B 1 59 ? 7.898 40.444 42.783 1.00 12.01 52 THR B O 1
ATOM 1515 N N . VAL B 1 60 ? 6.954 39.114 41.208 1.00 11.67 53 VAL B N 1
ATOM 1516 C CA . VAL B 1 60 ? 6.310 40.250 40.485 1.00 9.97 53 VAL B CA 1
ATOM 1517 C C . VAL B 1 60 ? 4.880 39.970 40.202 1.00 9.43 53 VAL B C 1
ATOM 1518 O O . VAL B 1 60 ? 4.556 38.834 39.805 1.00 11.12 53 VAL B O 1
ATOM 1522 N N . ASN B 1 61 ? 4.005 40.939 40.344 1.00 8.01 54 ASN B N 1
ATOM 1523 C CA . ASN B 1 61 ? 2.636 40.705 40.034 1.00 8.67 54 ASN B CA 1
ATOM 1524 C C . ASN B 1 61 ? 1.979 41.900 39.404 1.00 8.86 54 ASN B C 1
ATOM 1525 O O . ASN B 1 61 ? 0.761 41.875 39.157 1.00 10.41 54 ASN B O 1
ATOM 1530 N N . ARG B 1 62 ? 2.678 43.019 39.088 1.00 7.95 55 ARG B N 1
ATOM 1531 C CA . ARG B 1 62 ? 2.036 44.176 38.600 1.00 7.93 55 ARG B CA 1
ATOM 1532 C C . ARG B 1 62 ? 3.090 45.005 37.868 1.00 7.46 55 ARG B C 1
ATOM 1533 O O . ARG B 1 62 ? 4.267 45.118 38.267 1.00 6.85 55 ARG B O 1
ATOM 1541 N N . VAL B 1 63 ? 2.648 45.610 36.772 1.00 6.67 56 VAL B N 1
ATOM 1542 C CA . VAL B 1 63 ? 3.479 46.554 35.991 1.00 7.77 56 VAL B CA 1
ATOM 1543 C C . VAL B 1 63 ? 2.669 47.768 35.754 1.00 8.94 56 VAL B C 1
ATOM 1544 O O . VAL B 1 63 ? 1.514 47.650 35.397 1.00 10.22 56 VAL B O 1
ATOM 1548 N N . LYS B 1 64 ? 3.260 48.917 35.945 1.00 7.97 57 LYS B N 1
ATOM 1549 C CA . LYS B 1 64 ? 2.643 50.191 35.632 1.00 8.39 57 LYS B CA 1
ATOM 1550 C C . LYS B 1 64 ? 3.423 50.912 34.543 1.00 7.97 57 LYS B C 1
ATOM 1551 O O . LYS B 1 64 ? 4.585 51.138 34.596 1.00 8.13 57 LYS B O 1
ATOM 1557 N N . LEU B 1 65 ? 2.705 51.222 33.458 1.00 8.92 58 LEU B N 1
ATOM 1558 C CA . LEU B 1 65 ? 3.287 51.897 32.315 1.00 8.97 58 LEU B CA 1
ATOM 1559 C C . LEU B 1 65 ? 2.697 53.327 32.202 1.00 9.76 58 LEU B C 1
ATOM 1560 O O . LEU B 1 65 ? 1.520 53.448 32.114 1.00 12.04 58 LEU B O 1
ATOM 1565 N N . ASN B 1 66 ? 3.551 54.287 32.133 1.00 9.59 59 ASN B N 1
ATOM 1566 C CA . ASN B 1 66 ? 3.079 55.633 31.843 1.00 11.15 59 ASN B CA 1
ATOM 1567 C C . ASN B 1 66 ? 3.476 55.990 30.421 1.00 10.39 59 ASN B C 1
ATOM 1568 O O . ASN B 1 66 ? 4.540 56.331 30.210 1.00 8.94 59 ASN B O 1
ATOM 1573 N N . TRP B 1 67 ? 2.527 55.786 29.490 1.00 11.17 60 TRP B N 1
ATOM 1574 C CA . TRP B 1 67 ? 2.846 55.991 28.052 1.00 11.33 60 TRP B CA 1
ATOM 1575 C C . TRP B 1 67 ? 2.948 57.465 27.694 1.00 10.96 60 TRP B C 1
ATOM 1576 O O . TRP B 1 67 ? 2.135 58.290 28.160 1.00 14.73 60 TRP B O 1
ATOM 1587 N N . GLU B 1 68 ? 3.835 57.815 26.833 1.00 10.25 61 GLU B N 1
ATOM 1588 C CA . GLU B 1 68 ? 3.693 59.051 26.092 1.00 10.91 61 GLU B CA 1
ATOM 1589 C C . GLU B 1 68 ? 2.751 58.874 24.948 1.00 10.53 61 GLU B C 1
ATOM 1590 O O . GLU B 1 68 ? 2.139 57.894 24.773 1.00 11.41 61 GLU B O 1
ATOM 1596 N N . ALA B 1 69 ? 2.359 59.974 24.260 1.00 11.32 62 ALA B N 1
ATOM 1597 C CA . ALA B 1 69 ? 1.421 59.964 23.137 1.00 11.10 62 ALA B CA 1
ATOM 1598 C C . ALA B 1 69 ? 1.624 58.750 22.140 1.00 9.35 62 ALA B C 1
ATOM 1599 O O . ALA B 1 69 ? 0.692 58.178 21.655 1.00 11.07 62 ALA B O 1
ATOM 1601 N N . ALA B 1 70 ? 2.895 58.438 22.003 1.00 9.06 63 ALA B N 1
ATOM 1602 C CA . ALA B 1 70 ? 3.304 57.303 21.110 1.00 9.23 63 ALA B CA 1
ATOM 1603 C C . ALA B 1 70 ? 3.193 55.970 21.825 1.00 7.42 63 ALA B C 1
ATOM 1604 O O . ALA B 1 70 ? 4.286 55.374 22.233 1.00 8.77 63 ALA B O 1
ATOM 1606 N N . TYR B 1 71 ? 1.996 55.548 22.019 1.00 9.11 64 TYR B N 1
ATOM 1607 C CA . TYR B 1 71 ? 1.810 54.371 22.778 1.00 8.72 64 TYR B CA 1
ATOM 1608 C C . TYR B 1 71 ? 1.650 53.117 21.912 1.00 8.07 64 TYR B C 1
ATOM 1609 O O . TYR B 1 71 ? 1.498 53.256 20.663 1.00 8.15 64 TYR B O 1
ATOM 1618 N N . ALA B 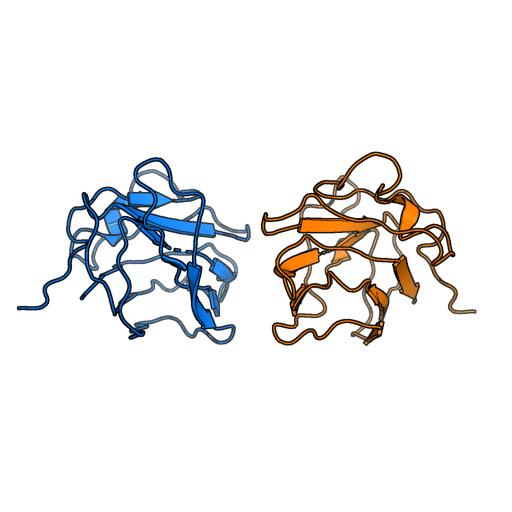1 72 ? 1.654 51.932 22.522 1.00 7.69 65 ALA B N 1
ATOM 1619 C CA . ALA B 1 72 ? 1.468 50.683 21.784 1.00 6.82 65 ALA B CA 1
ATOM 1620 C C . ALA B 1 72 ? 0.011 50.305 21.939 1.00 7.47 65 ALA B C 1
ATOM 1621 O O . ALA B 1 72 ? -0.534 50.254 23.045 1.00 8.72 65 ALA B O 1
ATOM 1623 N N . SER B 1 73 ? -0.682 50.021 20.857 1.00 8.03 66 SER B N 1
ATOM 1624 C CA . SER B 1 73 ? -1.987 49.462 20.928 1.00 9.57 66 SER B CA 1
ATOM 1625 C C . SER B 1 73 ? -1.980 47.943 20.983 1.00 7.74 66 SER B C 1
ATOM 1626 O O . SER B 1 73 ? -2.919 47.393 21.542 1.00 9.84 66 SER B O 1
ATOM 1629 N N . SER B 1 74 ? -0.977 47.231 20.444 1.00 7.93 67 SER B N 1
ATOM 1630 C CA . SER B 1 74 ? -0.745 45.874 20.725 1.00 6.66 67 SER B CA 1
ATOM 1631 C C . SER B 1 74 ? 0.557 45.703 21.445 1.00 6.08 67 SER B C 1
ATOM 1632 O O . SER B 1 74 ? 1.587 46.147 20.903 1.00 5.46 67 SER B O 1
ATOM 1635 N N . TYR B 1 75 ? 0.543 45.128 22.593 1.00 5.82 68 TYR B N 1
ATOM 1636 C CA . TYR B 1 75 ? 1.796 44.834 23.358 1.00 5.37 68 TYR B CA 1
ATOM 1637 C C . TYR B 1 75 ? 1.597 43.713 24.319 1.00 5.59 68 TYR B C 1
ATOM 1638 O O . TYR B 1 75 ? 0.406 43.389 24.675 1.00 5.86 68 TYR B O 1
ATOM 1647 N N . THR B 1 76 ? 2.613 43.087 24.755 1.00 5.21 69 THR B N 1
ATOM 1648 C CA . THR B 1 76 ? 2.629 42.198 25.824 1.00 5.26 69 THR B CA 1
ATOM 1649 C C . THR B 1 76 ? 3.558 42.640 26.935 1.00 5.09 69 THR B C 1
ATOM 1650 O O . THR B 1 76 ? 4.508 43.398 26.704 1.00 5.40 69 THR B O 1
ATOM 1654 N N . ILE B 1 77 ? 3.265 42.135 28.113 1.00 5.30 70 ILE B N 1
ATOM 1655 C CA A ILE B 1 77 ? 4.219 42.185 29.248 0.50 5.56 70 ILE B CA 1
ATOM 1656 C CA B ILE B 1 77 ? 4.198 42.212 29.235 0.50 5.48 70 ILE B CA 1
ATOM 1657 C C . ILE B 1 77 ? 4.753 40.783 29.402 1.00 6.09 70 ILE B C 1
ATOM 1658 O O . ILE B 1 77 ? 3.883 39.817 29.427 1.00 7.87 70 ILE B O 1
ATOM 1667 N N . GLN B 1 78 ? 6.034 40.627 29.464 1.00 6.05 71 GLN B N 1
ATOM 1668 C CA A GLN B 1 78 ? 6.647 39.311 29.559 0.90 6.99 71 GLN B CA 1
ATOM 1669 C CA B GLN B 1 78 ? 6.596 39.321 29.539 0.10 6.11 71 GLN B CA 1
ATOM 1670 C C . GLN B 1 78 ? 7.648 39.320 30.667 1.00 7.25 71 GLN B C 1
ATOM 1671 O O . GLN B 1 78 ? 8.219 40.349 31.015 1.00 7.71 71 GLN B O 1
ATOM 1682 N N . VAL B 1 79 ? 7.869 38.109 31.256 1.00 7.79 72 VAL B N 1
ATOM 1683 C CA . VAL B 1 79 ? 8.863 38.005 32.248 1.00 8.50 72 VAL B CA 1
ATOM 1684 C C . VAL B 1 79 ? 9.779 36.847 31.931 1.00 9.06 72 VAL B C 1
ATOM 1685 O O . VAL B 1 79 ? 9.339 35.866 31.324 1.00 10.33 72 VAL B O 1
ATOM 1689 N N . SER B 1 80 ? 10.951 36.980 32.451 1.00 8.91 73 SER B N 1
ATOM 1690 C CA . SER B 1 80 ? 11.998 35.903 32.344 1.00 10.83 73 SER B CA 1
ATOM 1691 C C . SER B 1 80 ? 12.775 35.758 33.678 1.00 11.40 73 SER B C 1
ATOM 1692 O O . SER B 1 80 ? 13.166 36.721 34.280 1.00 12.38 73 SER B O 1
ATOM 1695 N N A ASN B 1 81 ? 12.756 34.435 34.035 0.80 14.05 74 ASN B N 1
ATOM 1696 N N B ASN B 1 81 ? 13.414 34.609 33.970 0.20 8.10 74 ASN B N 1
ATOM 1697 C CA A ASN B 1 81 ? 13.506 33.962 35.182 0.80 14.80 74 ASN B CA 1
ATOM 1698 C CA B ASN B 1 81 ? 14.261 34.430 35.196 0.20 6.93 74 ASN B CA 1
ATOM 1699 C C A ASN B 1 81 ? 14.652 33.098 34.725 0.80 15.19 74 ASN B C 1
ATOM 1700 C C B ASN B 1 81 ? 15.562 33.815 34.783 0.20 7.08 74 ASN B C 1
ATOM 1701 O O A ASN B 1 81 ? 15.097 32.249 35.502 0.80 16.53 74 ASN B O 1
ATOM 1702 O O B ASN B 1 81 ? 16.202 33.078 35.580 0.20 5.55 74 ASN B O 1
ATOM 1711 N N A ASP B 1 82 ? 15.098 33.248 33.461 0.60 12.30 75 ASP B N 1
ATOM 1712 N N B ASP B 1 82 ? 15.917 34.065 33.523 0.40 8.71 75 ASP B N 1
ATOM 1713 C CA A ASP B 1 82 ? 16.490 32.844 33.043 0.60 12.29 75 ASP B CA 1
ATOM 1714 C CA B ASP B 1 82 ? 17.195 33.731 33.032 0.40 11.75 75 ASP B CA 1
ATOM 1715 C C A ASP B 1 82 ? 17.489 33.470 33.958 0.60 14.75 75 ASP B C 1
ATOM 1716 C C B ASP B 1 82 ? 18.131 34.428 33.995 0.40 13.63 75 ASP B C 1
ATOM 1717 O O A ASP B 1 82 ? 17.179 34.564 34.453 0.60 13.24 75 ASP B O 1
ATOM 1718 O O B ASP B 1 82 ? 17.986 35.594 34.405 0.40 13.94 75 ASP B O 1
ATOM 1727 N N A SER B 1 83 ? 18.624 32.759 34.204 0.70 16.10 76 SER B N 1
ATOM 1728 N N B SER B 1 83 ? 19.052 33.616 34.472 0.30 18.52 76 SER B N 1
ATOM 1729 C CA A SER B 1 83 ? 19.732 33.311 35.021 0.70 20.54 76 SER B CA 1
ATOM 1730 C CA B SER B 1 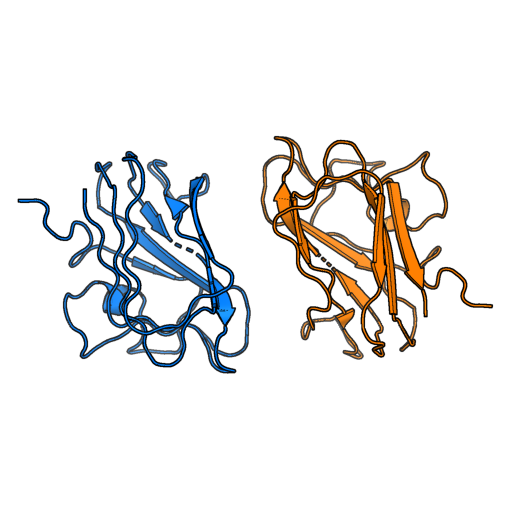83 ? 20.084 34.076 35.347 0.30 21.12 76 SER B CA 1
ATOM 1731 C C A SER B 1 83 ? 20.672 34.172 34.142 0.70 23.27 76 SER B C 1
ATOM 1732 C C B SER B 1 83 ? 20.993 34.942 34.486 0.30 21.78 76 SER B C 1
ATOM 1733 O O A SER B 1 83 ? 21.162 35.231 34.587 0.70 25.49 76 SER B O 1
ATOM 1734 O O B SER B 1 83 ? 21.484 36.012 34.881 0.30 21.32 76 SER B O 1
ATOM 1739 N N A GLY B 1 84 ? 20.918 33.714 32.892 0.80 23.92 77 GLY B N 1
ATOM 1740 N N B GLY B 1 84 ? 21.164 34.465 33.248 0.20 22.99 77 GLY B N 1
ATOM 1741 C CA A GLY B 1 84 ? 21.693 34.482 31.919 0.80 24.10 77 GLY B CA 1
ATOM 1742 C CA B GLY B 1 84 ? 21.966 35.124 32.217 0.20 23.32 77 GLY B CA 1
ATOM 1743 C C A GLY B 1 84 ? 20.843 35.524 31.184 0.80 24.69 77 GLY B C 1
ATOM 1744 C C B GLY B 1 84 ? 21.190 36.084 31.321 0.20 23.04 77 GLY B C 1
ATOM 1745 O O A GLY B 1 84 ? 19.760 35.896 31.648 0.80 22.35 77 GLY B O 1
ATOM 1746 O O B GLY B 1 84 ? 20.567 37.026 31.818 0.20 20.17 77 GLY B O 1
ATOM 1747 N N . THR B 1 85 ? 21.304 35.914 30.001 1.00 23.87 78 THR B N 1
ATOM 1748 C CA . THR B 1 85 ? 20.551 36.751 29.037 1.00 22.35 78 THR B CA 1
ATOM 1749 C C . THR B 1 85 ? 19.165 36.082 28.796 1.00 24.46 78 THR B C 1
ATOM 1750 O O . THR B 1 85 ? 19.095 34.869 28.568 1.00 24.60 78 THR B O 1
ATOM 1754 N N . PRO B 1 86 ? 18.037 36.867 28.872 1.00 18.14 79 PRO B N 1
ATOM 1755 C CA . PRO B 1 86 ? 16.733 36.265 28.794 1.00 17.67 79 PRO B CA 1
ATOM 1756 C C . PRO B 1 86 ? 16.369 35.888 27.365 1.00 16.54 79 PRO B C 1
ATOM 1757 O O . PRO B 1 86 ? 16.356 36.811 26.479 1.00 21.01 79 PRO B O 1
ATOM 1761 N N . THR B 1 87 ? 16.095 34.600 27.153 1.00 17.76 80 THR B N 1
ATOM 1762 C CA . THR B 1 87 ? 15.454 34.060 25.920 1.00 17.98 80 THR B CA 1
ATOM 1763 C C . THR B 1 87 ? 14.148 33.324 26.102 1.00 19.77 80 THR B C 1
ATOM 1764 O O . THR B 1 87 ? 13.392 33.215 25.140 1.00 18.21 80 THR B O 1
ATOM 1768 N N . ASN B 1 88 ? 13.847 32.855 27.322 1.00 14.96 81 ASN B N 1
ATOM 1769 C CA . ASN B 1 88 ? 12.620 32.205 27.618 1.00 17.11 81 ASN B CA 1
ATOM 1770 C C . ASN B 1 88 ? 11.799 33.215 28.327 1.00 16.29 81 ASN B C 1
ATOM 1771 O O . ASN B 1 88 ? 12.068 33.616 29.426 1.00 16.62 81 ASN B O 1
ATOM 1776 N N . TRP B 1 89 ? 10.802 33.631 27.623 1.00 16.46 82 TRP B N 1
ATOM 1777 C CA . TRP B 1 89 ? 10.005 34.704 28.091 1.00 12.74 82 TRP B CA 1
ATOM 1778 C C . TRP B 1 89 ? 8.662 34.093 28.219 1.00 14.93 82 TRP B C 1
ATOM 1779 O O . TRP B 1 89 ? 8.155 33.245 27.424 1.00 17.73 82 TRP B O 1
ATOM 1790 N N . THR B 1 90 ? 8.003 34.465 29.300 1.00 12.70 83 THR B N 1
ATOM 1791 C CA . THR B 1 90 ? 6.730 34.098 29.454 1.00 12.65 83 THR B CA 1
ATOM 1792 C C . THR B 1 90 ? 5.773 35.309 29.411 1.00 10.27 83 THR B C 1
ATOM 1793 O O . THR B 1 90 ? 6.034 36.286 30.164 1.00 10.38 83 THR B O 1
ATOM 1797 N N . THR B 1 91 ? 4.733 35.271 28.628 1.00 10.37 84 THR B N 1
ATOM 1798 C CA . THR B 1 91 ? 3.689 36.310 28.554 1.00 10.88 84 THR B CA 1
ATOM 1799 C C . THR B 1 91 ? 2.659 36.398 29.659 1.00 10.67 84 THR B C 1
ATOM 1800 O O . THR B 1 91 ? 2.061 35.312 29.866 1.00 12.84 84 THR B O 1
ATOM 1804 N N . VAL B 1 92 ? 2.616 37.488 30.367 1.00 9.45 85 VAL B N 1
ATOM 1805 C CA . VAL B 1 92 ? 1.699 37.606 31.505 1.00 10.07 85 VAL B CA 1
ATOM 1806 C C . VAL B 1 92 ? 0.554 38.466 31.222 1.00 10.09 85 VAL B C 1
ATOM 1807 O O . VAL B 1 92 ? -0.441 38.457 32.017 1.00 12.92 85 VAL B O 1
ATOM 1811 N N . TYR B 1 93 ? 0.580 39.267 30.149 1.00 9.44 86 TYR B N 1
ATOM 1812 C CA . TYR B 1 93 ? -0.497 40.133 29.785 1.00 8.40 86 TYR B CA 1
ATOM 1813 C C . TYR B 1 93 ? -0.398 40.403 28.288 1.00 8.89 86 TYR B C 1
ATOM 1814 O O . TYR B 1 93 ? 0.734 40.585 27.819 1.00 8.38 86 TYR B O 1
ATOM 1823 N N . THR B 1 94 ? -1.501 40.402 27.606 1.00 7.94 87 THR B N 1
ATOM 1824 C CA . THR B 1 94 ? -1.564 40.763 26.203 1.00 8.85 87 THR B CA 1
ATOM 1825 C C . THR B 1 94 ? -2.684 41.730 25.971 1.00 9.01 87 THR B C 1
ATOM 1826 O O . THR B 1 94 ? -3.808 41.501 26.572 1.00 10.80 87 THR B O 1
ATOM 1830 N N . THR B 1 95 ? -2.531 42.777 25.165 1.00 8.70 88 THR B N 1
ATOM 1831 C CA . THR B 1 95 ? -3.599 43.570 24.664 1.00 8.92 88 THR B CA 1
ATOM 1832 C C . THR B 1 95 ? -3.429 43.731 23.157 1.00 9.02 88 THR B C 1
ATOM 1833 O O . THR B 1 95 ? -2.261 43.863 22.650 1.00 8.27 88 THR B O 1
ATOM 1837 N N . THR B 1 96 ? -4.518 43.862 22.441 1.00 9.92 89 THR B N 1
ATOM 1838 C CA . THR B 1 96 ? -4.521 44.398 21.074 1.00 11.50 89 THR B CA 1
ATOM 1839 C C . THR B 1 96 ? -5.376 45.585 21.031 1.00 10.84 89 THR B C 1
ATOM 1840 O O . THR B 1 96 ? -5.621 46.038 19.950 1.00 13.38 89 THR B O 1
ATOM 1844 N N . THR B 1 97 ? -5.705 46.186 22.209 1.00 11.90 90 THR B N 1
ATOM 1845 C CA . THR B 1 97 ? -6.640 47.284 22.343 1.00 14.30 90 THR B CA 1
ATOM 1846 C C . THR B 1 97 ? -6.086 48.364 23.292 1.00 13.75 90 THR B C 1
ATOM 1847 O O . THR B 1 97 ? -6.827 49.137 23.949 1.00 15.79 90 THR B O 1
ATOM 1851 N N . GLY B 1 98 ? -4.745 48.492 23.349 1.00 12.77 91 GLY B N 1
ATOM 1852 C CA . GLY B 1 98 ? -4.120 49.478 24.221 1.00 13.32 91 GLY B CA 1
ATOM 1853 C C . GLY B 1 98 ? -4.606 50.789 23.754 1.00 14.64 91 GLY B C 1
ATOM 1854 O O . GLY B 1 98 ? -4.741 51.037 22.494 1.00 14.54 91 GLY B O 1
ATOM 1855 N N . ASP B 1 99 ? -4.654 51.733 24.681 1.00 15.09 92 ASP B N 1
ATOM 1856 C CA . ASP B 1 99 ? -5.129 53.060 24.341 1.00 16.53 92 ASP B CA 1
ATOM 1857 C C . ASP B 1 99 ? -4.315 54.107 25.011 1.00 13.34 92 ASP B C 1
ATOM 1858 O O . ASP B 1 99 ? -4.679 55.276 25.220 1.00 16.72 92 ASP B O 1
ATOM 1863 N N . GLY B 1 100 ? -3.155 53.699 25.521 1.00 13.05 93 GLY B N 1
ATOM 1864 C CA . GLY B 1 100 ? -2.287 54.590 25.991 1.00 10.78 93 GLY B CA 1
ATOM 1865 C C . GLY B 1 100 ? -2.522 55.193 27.443 1.00 14.01 93 GLY B C 1
ATOM 1866 O O . GLY B 1 100 ? -3.235 54.569 28.174 1.00 15.81 93 GLY B O 1
ATOM 1867 N N . GLY B 1 101 ? -1.926 56.306 27.749 1.00 13.95 94 GLY B N 1
ATOM 1868 C CA . GLY B 1 101 ? -2.033 56.963 29.093 1.00 15.13 94 GLY B CA 1
ATOM 1869 C C . GLY B 1 101 ? -1.229 56.167 30.131 1.00 14.35 94 GLY B C 1
ATOM 1870 O O . GLY B 1 101 ? 0.029 55.911 29.978 1.00 16.29 94 GLY B O 1
ATOM 1871 N N . ILE B 1 102 ? -1.998 55.738 31.148 1.00 15.97 95 ILE B N 1
ATOM 1872 C CA . ILE B 1 102 ? -1.477 54.840 32.163 1.00 14.89 95 ILE B CA 1
ATOM 1873 C C . ILE B 1 102 ? -2.147 53.506 32.044 1.00 15.38 95 ILE B C 1
ATOM 1874 O O . ILE B 1 102 ? -3.390 53.316 32.147 1.00 16.59 95 ILE B O 1
ATOM 1879 N N . ASP B 1 103 ? -1.252 52.475 31.900 1.00 13.60 96 ASP B N 1
ATOM 1880 C CA . ASP B 1 103 ? -1.731 51.179 31.998 1.00 13.04 96 ASP B CA 1
ATOM 1881 C C . ASP B 1 103 ? -1.201 50.606 33.290 1.00 12.16 96 ASP B C 1
ATOM 1882 O O . ASP B 1 103 ? 0.023 50.496 33.465 1.00 12.13 96 ASP B O 1
ATOM 1887 N N . ASP B 1 104 ? -2.079 50.091 34.131 1.00 13.90 97 ASP B N 1
ATOM 1888 C CA . ASP B 1 104 ? -1.689 49.456 35.431 1.00 13.07 97 ASP B CA 1
ATOM 1889 C C . ASP B 1 104 ? -2.196 48.034 35.432 1.00 13.58 97 ASP B C 1
ATOM 1890 O O . ASP B 1 104 ? -3.403 47.752 35.663 1.00 16.41 97 ASP B O 1
ATOM 1895 N N . ILE B 1 105 ? -1.265 47.112 35.247 1.00 12.08 98 ILE B N 1
ATOM 1896 C CA . ILE B 1 105 ? -1.618 45.735 34.951 1.00 12.90 98 ILE B CA 1
ATOM 1897 C C . ILE B 1 105 ? -1.209 44.816 36.084 1.00 13.27 98 ILE B C 1
ATOM 1898 O O . ILE B 1 105 ? -0.050 44.729 36.477 1.00 10.94 98 ILE B O 1
ATOM 1903 N N . THR B 1 106 ? -2.206 44.125 36.637 1.00 13.87 99 THR B N 1
ATOM 1904 C CA . THR B 1 106 ? -1.958 43.112 37.656 1.00 13.81 99 THR B CA 1
ATOM 1905 C C . THR B 1 106 ? -2.125 41.700 37.085 1.00 14.34 99 THR B C 1
ATOM 1906 O O . THR B 1 106 ? -3.083 41.437 36.303 1.00 19.84 99 THR B O 1
ATOM 1910 N N . PHE B 1 107 ? -1.270 40.799 37.446 1.00 12.82 100 PHE B N 1
ATOM 1911 C CA . PHE B 1 107 ? -1.322 39.454 36.856 1.00 13.20 100 PHE B CA 1
ATOM 1912 C C . PHE B 1 107 ? -0.904 38.477 37.964 1.00 13.50 100 PHE B C 1
ATOM 1913 O O . PHE B 1 107 ? -0.436 38.861 39.039 1.00 13.42 100 PHE B O 1
ATOM 1921 N N . THR B 1 108 ? -1.121 37.198 37.752 1.00 17.03 101 THR B N 1
ATOM 1922 C CA . THR B 1 108 ? -0.847 36.223 38.758 1.00 19.01 101 THR B CA 1
ATOM 1923 C C . THR B 1 108 ? 0.618 36.205 39.013 1.00 17.05 101 THR B C 1
ATOM 1924 O O . THR B 1 108 ? 1.397 36.237 38.066 1.00 15.47 101 THR B O 1
ATOM 1928 N N . ALA B 1 109 ? 1.049 36.138 40.273 1.00 15.30 102 ALA B N 1
ATOM 1929 C CA . ALA B 1 109 ? 2.437 36.332 40.583 1.00 13.13 102 ALA B CA 1
ATOM 1930 C C . ALA B 1 109 ? 3.430 35.337 40.003 1.00 15.42 102 ALA B C 1
ATOM 1931 O O . ALA B 1 109 ? 3.189 34.110 39.911 1.00 19.19 102 ALA B O 1
ATOM 1933 N N . ARG B 1 110 ? 4.586 35.827 39.649 1.00 15.48 103 ARG B N 1
ATOM 1934 C CA . ARG B 1 110 ? 5.680 35.049 39.061 1.00 16.52 103 ARG B CA 1
ATOM 1935 C C . ARG B 1 110 ? 7.025 35.440 39.647 1.00 15.68 103 ARG B C 1
ATOM 1936 O O . ARG B 1 110 ? 7.102 36.438 40.263 1.00 15.41 103 ARG B O 1
ATOM 1944 N N . THR B 1 111 ? 8.082 34.661 39.479 1.00 13.27 104 THR B N 1
ATOM 1945 C CA A THR B 1 111 ? 9.383 35.050 39.804 0.50 12.96 104 THR B CA 1
ATOM 1946 C CA B THR B 1 111 ? 9.423 35.058 39.806 0.50 14.80 104 THR B CA 1
ATOM 1947 C C . THR B 1 111 ? 10.161 35.487 38.545 1.00 13.03 104 THR B C 1
ATOM 1948 O O . THR B 1 111 ? 10.203 34.784 37.544 1.00 14.59 104 THR B O 1
ATOM 1955 N N . ALA B 1 112 ? 10.734 36.642 38.587 1.00 11.18 105 ALA B N 1
ATOM 1956 C CA . ALA B 1 112 ? 11.275 37.187 37.346 1.00 12.14 105 ALA B CA 1
ATOM 1957 C C . ALA B 1 112 ? 12.422 37.869 37.739 1.00 13.03 105 ALA B C 1
ATOM 1958 O O . ALA B 1 112 ? 12.496 38.534 38.799 1.00 11.81 105 ALA B O 1
ATOM 1960 N N . LYS B 1 113 ? 13.382 37.703 36.869 1.00 13.23 106 LYS B N 1
ATOM 1961 C CA A LYS B 1 113 ? 14.550 38.550 36.929 0.80 12.47 106 LYS B CA 1
ATOM 1962 C CA B LYS B 1 113 ? 14.546 38.475 36.882 0.20 10.70 106 LYS B CA 1
ATOM 1963 C C . LYS B 1 113 ? 14.510 39.712 35.922 1.00 11.88 106 LYS B C 1
ATOM 1964 O O . LYS B 1 113 ? 14.978 40.739 36.199 1.00 10.51 106 LYS B O 1
ATOM 1975 N N . TYR B 1 114 ? 13.847 39.502 34.785 1.00 10.81 107 TYR B N 1
ATOM 1976 C CA . TYR B 1 114 ? 13.664 40.536 33.732 1.00 9.47 107 TYR B CA 1
ATOM 1977 C C . TYR B 1 114 ? 12.226 40.689 33.417 1.00 7.73 107 TYR B C 1
ATOM 1978 O O . TYR B 1 114 ? 11.528 39.739 33.365 1.00 7.92 107 TYR B O 1
ATOM 1987 N N . VAL B 1 115 ? 11.819 41.952 33.163 1.00 7.36 108 VAL B N 1
ATOM 1988 C CA . VAL B 1 115 ? 10.418 42.247 32.817 1.00 6.40 108 VAL B CA 1
ATOM 1989 C C . VAL B 1 115 ? 10.448 43.118 31.528 1.00 5.43 108 VAL B C 1
ATOM 1990 O O . VAL B 1 115 ? 11.181 44.096 31.491 1.00 6.17 108 VAL B O 1
ATOM 1994 N N . ARG B 1 116 ? 9.710 42.695 30.528 1.00 5.54 109 ARG B N 1
ATOM 1995 C CA . ARG B 1 116 ? 9.783 43.309 29.218 1.00 5.03 109 ARG B CA 1
ATOM 1996 C C . ARG B 1 116 ? 8.398 43.765 28.768 1.00 4.43 109 ARG B C 1
ATOM 1997 O O . ARG B 1 116 ? 7.357 43.105 28.997 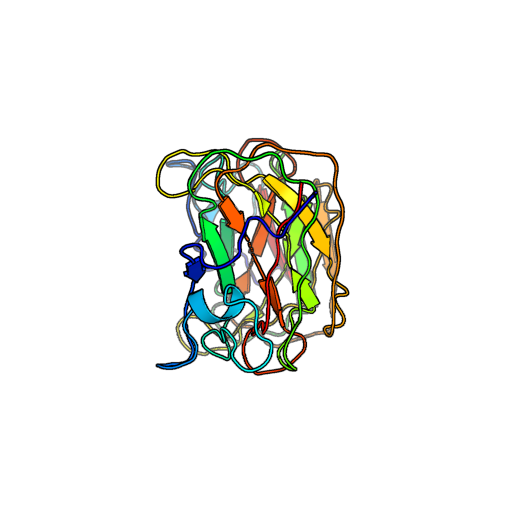1.00 5.07 109 ARG B O 1
ATOM 2013 N N . HIS B 1 118 ? 6.880 44.252 25.252 1.00 4.41 111 HIS B N 1
ATOM 2014 C CA . HIS B 1 118 ? 7.135 43.964 23.836 1.00 4.31 111 HIS B CA 1
ATOM 2015 C C . HIS B 1 118 ? 5.959 44.453 23.017 1.00 4.31 111 HIS B C 1
ATOM 2016 O O . HIS B 1 118 ? 4.826 43.994 23.226 1.00 4.01 111 HIS B O 1
ATOM 2023 N N . GLY B 1 119 ? 6.183 45.411 22.158 1.00 4.02 112 GLY B N 1
ATOM 2024 C CA . GLY B 1 119 ? 5.136 46.063 21.407 1.00 4.09 112 GLY B CA 1
ATOM 2025 C C . GLY B 1 119 ? 5.161 45.711 19.957 1.00 4.37 112 GLY B C 1
ATOM 2026 O O .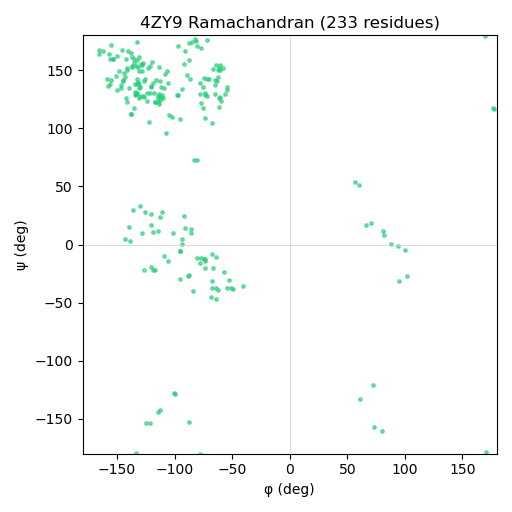 GLY B 1 119 ? 6.217 45.669 19.284 1.00 5.77 112 GLY B O 1
ATOM 2027 N N . THR B 1 120 ? 3.982 45.397 19.368 1.00 4.55 113 THR B N 1
ATOM 2028 C CA . THR B 1 120 ? 3.836 45.041 17.956 1.00 4.84 113 THR B CA 1
ATOM 2029 C C . THR B 1 120 ? 3.020 45.906 17.110 1.00 5.66 113 THR B C 1
ATOM 2030 O O . THR B 1 120 ? 3.194 45.823 15.857 1.00 6.42 113 THR B O 1
ATOM 2034 N N . VAL B 1 121 ? 2.115 46.693 17.687 1.00 5.21 114 VAL B N 1
ATOM 2035 C CA . VAL B 1 121 ? 1.353 47.648 16.908 1.00 5.85 114 VAL B CA 1
ATOM 2036 C C . VAL B 1 121 ? 1.365 48.937 17.627 1.00 5.94 114 VAL B C 1
ATOM 2037 O O . VAL B 1 121 ? 1.065 48.995 18.841 1.00 6.55 114 VAL B O 1
ATOM 2041 N N . ARG B 1 122 ? 1.707 49.996 16.927 1.00 5.96 115 ARG B N 1
ATOM 2042 C CA . ARG B 1 122 ? 1.656 51.351 17.452 1.00 7.37 115 ARG B CA 1
ATOM 2043 C C . ARG B 1 122 ? 0.320 52.009 17.305 1.00 9.42 115 ARG B C 1
ATOM 2044 O O . ARG B 1 122 ? -0.446 51.826 16.324 1.00 10.03 115 ARG B O 1
ATOM 2052 N N . GLY B 1 123 ? -0.042 52.791 18.322 1.00 8.81 116 GLY B N 1
ATOM 2053 C CA . GLY B 1 123 ? -1.175 53.647 18.259 1.00 10.98 116 GLY B CA 1
ATOM 2054 C C . GLY B 1 123 ? -1.007 54.917 17.469 1.00 9.93 116 GLY B C 1
ATOM 2055 O O . GLY B 1 123 ? -2.082 55.539 17.201 1.00 14.06 116 GLY B O 1
ATOM 2056 N N . THR B 1 124 ? 0.182 55.304 17.065 1.00 10.72 117 THR B N 1
ATOM 2057 C CA . THR B 1 124 ? 0.379 56.502 16.266 1.00 10.10 117 THR B CA 1
ATOM 2058 C C . THR B 1 124 ? 1.330 56.069 15.136 1.00 11.02 117 THR B C 1
ATOM 2059 O O . THR B 1 124 ? 1.878 54.982 15.176 1.00 9.24 117 THR B O 1
ATOM 2063 N N . PRO B 1 125 ? 1.702 57.010 14.240 1.00 11.10 118 PRO B N 1
ATOM 2064 C CA . PRO B 1 125 ? 2.665 56.718 13.220 1.00 11.45 118 PRO B CA 1
ATOM 2065 C C . PRO B 1 125 ? 4.133 56.876 13.584 1.00 11.66 118 PRO B C 1
ATOM 2066 O O . PRO B 1 125 ? 5.045 56.778 12.693 1.00 13.30 118 PRO B O 1
ATOM 2070 N N . TYR B 1 126 ? 4.448 57.072 14.878 1.00 10.52 119 TYR B N 1
ATOM 2071 C CA . TYR B 1 126 ? 5.714 57.395 15.323 1.00 9.12 119 TYR B CA 1
ATOM 2072 C C . TYR B 1 126 ? 6.372 56.148 15.842 1.00 8.50 119 TYR B C 1
ATOM 2073 O O . TYR B 1 126 ? 6.614 55.205 15.018 1.00 8.58 119 TYR B O 1
ATOM 2082 N N . GLY B 1 127 ? 6.907 56.179 17.055 1.00 8.97 120 GLY B N 1
ATOM 2083 C CA . GLY B 1 127 ? 7.496 54.985 17.648 1.00 7.68 120 GLY B CA 1
ATOM 2084 C C . GLY B 1 127 ? 6.736 54.495 18.860 1.00 6.83 120 GLY B C 1
ATOM 2085 O O . GLY B 1 127 ? 5.557 54.555 18.830 1.00 7.59 120 GLY B O 1
ATOM 2086 N N . TYR B 1 128 ? 7.513 53.982 19.834 1.00 7.12 121 TYR B N 1
ATOM 2087 C CA . TYR B 1 128 ? 7.009 53.543 21.112 1.00 5.88 121 TYR B CA 1
ATOM 2088 C C . TYR B 1 128 ? 7.748 54.375 22.188 1.00 6.40 121 TYR B C 1
ATOM 2089 O O . TYR B 1 128 ? 8.942 54.471 22.115 1.00 6.92 121 TYR B O 1
ATOM 2098 N N . SER B 1 129 ? 6.959 54.946 23.113 1.00 7.32 122 SER B N 1
ATOM 2099 C CA A SER B 1 129 ? 7.657 55.729 24.137 0.70 7.21 122 SER B CA 1
ATOM 2100 C CA B SER B 1 129 ? 7.490 55.822 24.144 0.30 7.60 122 SER B CA 1
ATOM 2101 C C . SER B 1 129 ? 6.837 55.748 25.502 1.00 6.30 122 SER B C 1
ATOM 2102 O O . SER B 1 129 ? 5.720 55.779 25.607 1.00 7.71 122 SER B O 1
ATOM 2107 N N . LEU B 1 130 ? 7.742 55.584 26.513 1.00 7.31 123 LEU B N 1
ATOM 2108 C CA . LEU B 1 130 ? 7.400 55.458 27.902 1.00 7.30 123 LEU B CA 1
ATOM 2109 C C . LEU B 1 130 ? 8.180 56.485 28.770 1.00 7.09 123 LEU B C 1
ATOM 2110 O O . LEU B 1 130 ? 9.302 56.408 28.830 1.00 7.97 123 LEU B O 1
ATOM 2115 N N . TRP B 1 131 ? 7.303 57.199 29.548 1.00 8.47 124 TRP B N 1
ATOM 2116 C CA . TRP B 1 131 ? 7.809 58.085 30.617 1.00 10.07 124 TRP B CA 1
ATOM 2117 C C . TRP B 1 131 ? 8.433 57.257 31.763 1.00 9.57 124 TRP B C 1
ATOM 2118 O O . TRP B 1 131 ? 9.421 57.525 32.339 1.00 10.68 124 TRP B O 1
ATOM 2129 N N . GLU B 1 132 ? 7.682 56.232 32.106 1.00 9.03 125 GLU B N 1
ATOM 2130 C CA . GLU B 1 132 ? 7.952 55.461 33.281 1.00 9.43 125 GLU B CA 1
ATOM 2131 C C . GLU B 1 132 ? 7.430 53.993 33.016 1.00 8.31 125 GLU B C 1
ATOM 2132 O O . GLU B 1 132 ? 6.373 53.756 32.453 1.00 9.62 125 GLU B O 1
ATOM 2138 N N . PHE B 1 133 ? 8.177 53.069 33.584 1.00 7.90 126 PHE B N 1
ATOM 2139 C CA . PHE B 1 133 ? 7.903 51.592 33.582 1.00 6.84 126 PHE B CA 1
ATOM 2140 C C . PHE B 1 133 ? 8.240 51.160 35.003 1.00 7.23 126 PHE B C 1
ATOM 2141 O O . PHE B 1 133 ? 9.448 51.130 35.301 1.00 8.92 126 PHE B O 1
ATOM 2149 N N . GLU B 1 134 ? 7.255 50.774 35.751 1.00 7.42 127 GLU B N 1
ATOM 2150 C CA . GLU B 1 134 ? 7.479 50.340 37.180 1.00 9.12 127 GLU B CA 1
ATOM 2151 C C . GLU B 1 134 ? 6.951 48.923 37.343 1.00 8.30 127 GLU B C 1
ATOM 2152 O O . GLU B 1 134 ? 6.071 48.458 36.635 1.00 8.03 127 GLU B O 1
ATOM 2158 N N . VAL B 1 135 ? 7.561 48.224 38.292 1.00 7.45 128 VAL B N 1
ATOM 2159 C CA . VAL B 1 135 ? 7.295 46.830 38.517 1.00 7.43 128 VAL B CA 1
ATOM 2160 C C . VAL B 1 135 ? 7.084 46.572 40.015 1.00 8.25 128 VAL B C 1
ATOM 2161 O O . VAL B 1 135 ? 7.900 47.091 40.812 1.00 8.52 128 VAL B O 1
ATOM 2165 N N . TYR B 1 136 ? 5.995 45.873 40.403 1.00 7.97 129 TYR B N 1
ATOM 2166 C CA . TYR B 1 136 ? 5.739 45.621 41.764 1.00 9.10 129 TYR B CA 1
ATOM 2167 C C . TYR B 1 136 ? 5.482 44.153 42.017 1.00 7.91 129 TYR B C 1
ATOM 2168 O O . TYR B 1 136 ? 5.129 43.369 41.073 1.00 8.80 129 TYR B O 1
ATOM 2177 N N A GLY B 1 137 ? 5.606 43.771 43.304 0.43 8.63 130 GLY B N 1
ATOM 2178 N N B GLY B 1 137 ? 5.590 43.607 43.269 0.57 8.63 130 GLY B N 1
ATOM 2179 C CA A GLY B 1 137 ? 5.570 42.422 43.767 0.43 9.46 130 GLY B CA 1
ATOM 2180 C CA B GLY B 1 137 ? 5.104 42.254 43.576 0.57 9.83 130 GLY B CA 1
ATOM 2181 C C A GLY B 1 137 ? 4.528 42.391 44.882 0.43 8.77 130 GLY B C 1
ATOM 2182 C C B GLY B 1 137 ? 5.253 41.983 45.047 0.57 12.32 130 GLY B C 1
ATOM 2183 O O A GLY B 1 137 ? 4.343 43.361 45.636 0.43 9.58 130 GLY B O 1
ATOM 2184 O O B GLY B 1 137 ? 4.517 41.139 45.547 0.57 13.96 130 GLY B O 1
#

Solvent-accessible surface area: 12304 Å² total

B-factor: mean 12.53, std 7.81, range [2.0, 42.6]

Secondary structure (DSSP, 8-state):
----TTTT-EEEES--SSTT--GGGGGSS-TT--EE--SS-S-B-EEEEEEEEEEEEEEEEEE-SS-EEEEEEEEE--SSS----EEEEEES----SEEEEEEEEEEEEEE--EEEESSSS--EEEEEEEE-/----TTTT--EEES--SSTT--GGGGGSS-TTS-EE--SS-S-B-EEEEEEEEEEEEEEEEEE-SS-EEEEEEEEE--SSS----EEEEEES----SEEEEEEEEEEEEEE--EEEESSSS--EEEEEEEE-

Organism: NCBI:txid170835

Nearest PDB structures (foldseek):
  4zy9-assembly2_B  TM=1.008E+00  e=1.776E-31  Paenibacillus fukuinensis
  4zxe-assembly2_B  TM=9.974E-01  e=3.251E-27  Paenibacillus fukuinensis
  4zz8-assembly2_B  TM=9.962E-01  e=1.259E-22  Paenibacillus fukuinensis
  2rv9-assembly1_A  TM=8.679E-01  e=2.899E-20  Paenibacillus fukuinensis
  6tr3-assembly1_A  TM=8.528E-01  e=2.098E-09  Mediterraneibacter gnavus E1

Foldseek 3Di:
DFFFLQAQFDKDKPAFCDPQQDLSQQRPPDLVGKHWGFFQDDDMKMKGFSPAWDKFFKKKFAWDPWAALWDFKWFAADPPDDDDIDTFDTGNGDDHGMDMGGGDIDTGRMIMMGGGIPDRTTTMTNYMTITD/DFFFLQAPFDKAKPAFCDPQQGLNQQRHPFLVGKHWGFFQDDKMKMKGFSVAWDKFFKKKFAWDPWAALWDFKWFAHPVPDDDDIGTFDTGNGDDHGMDMDGGDIDIGRMIMMGGGIPDRTTTMTNYMTITD

InterPro domains:
  IPR000421 Coagulation factor 5/8, C-terminal domain [PF00754] (672-791)
  IPR000421 Coagulation factor 5/8, C-terminal domain [PS50022] (515-660)
  IPR000421 Coagulation factor 5/8, C-terminal domain [PS50022] (661-797)
  IPR000421 Coagulation factor 5/8, C-terminal domain [SM00231] (522-660)
  IPR000421 Coagulation factor 5/8, C-terminal domain [SM00231] (662-797)
  IPR002037 Glycoside hydrolase, family 8 [PF01270] (113-418)
  IPR002037 Glycoside hydrolase, family 8 [PR00735] (112-125)
  IPR002037 Glycoside hydrolase, family 8 [PR00735] (174-192)
  IPR002037 Glycoside hydrolase, family 8 [PR00735] (237-254)
  IPR002037 Glycoside hydrolase, family 8 [PR00735] (280-291)
  IPR002037 Glycoside hydrolase, family 8 [PR00735] (309-318)
  IPR002037 Glycoside hydrolase, family 8 [PR00735] (405-419)
  IPR003961 Fibronectin type III [PF00041] (438-513)
  IPR003961 Fibronectin type III [PS50853] (437-522)
  IPR003961 Fibronectin type III [SM00060] (435-508)
  IPR003961 Fibronectin type III [cd00063] (435-519)
  IPR008928 Six-hairpin glycosidase superfamily [SSF48208] (45-425)
  IPR008979 Galactose-binding-like domain superfamily [SSF49785] (523-659)
  IPR008979 Galactose-binding-like domain superfamily [SSF49785] (664-796)
  IPR012341 Six-hairpin glycosidase-like superfamily [G3DSA:1.50.10.10] (63-419)

CATH classification: 2.60.120.260

Sequence (264 aa):
HHHNLALNNKKTATASSIEGAGFEASRAFDGSSTTRWASAEEGVDPQWIYVNLGSSQQTVVNRVVKLNNWEAAYASSYTTIIQVSSNDSGTPTNWTTVYTTTTGDGGIDDITFTARRTTAKYVRHGTVRGTPYGYSLWEFEVYGGHHHNLALNKTATASSIEGAGFEASRAFDDGSSTTRWASAEGVDPQWIYVNNLGSSQTVNRVKLNWEAAYASSYTIIQQVSNNDDSSGGTPTNWTTVYTTTTGDGGIDDITFTARTTAKKYVRHGTVRGTPYGYSSLWEFEVYGG

Radius of gyration: 20.1 Å; Cα contacts (8 Å, |Δi|>4): 828; chains: 2; bounding box: 33×49×64 Å